Protein AF-A0A9P5GDK4-F1 (afdb_monomer_lite)

Organism: Penicillium crustosum (NCBI:txid36656)

Secondary structure (DSSP, 8-state):
-------------------S-----------GGGGG-S-----------HHHHHHHHHHHHHHHHHHHHHHHHHHS-HHHHHHHTB----TTT--SEEEEEEEEEE--TT---EEEEEEEESSHHHHHHHHH-HHHHHHS--HHHHHHTT-TTEEEEEEEEEEEPPP-SHHHHHHHHHHHHHHHHHTT-S-HHHHHHHS-TTS--TT-

Foldseek 3Di:
DDDDDDDDDDDDDDPPDDDPDPPDPPPPLPPCVCVLPDPQPQDCQDDQPLLVLLVLQLVVCCVPPCVPQVCLSPVDPLSVQLVVFFDFDALLPFQAKAKKKKWKDAPDPVDPDIAIDIDIDRGRNVVVVLVVDPVSLVVVPDPVSSVQPVDPRMDMDMTTGGGDHRDPDPNSVVSRVSSRVSVCQSVVNDDPVVNVVRGDPPRDDSVD

pLDDT: mean 79.02, std 22.27, range [24.89, 98.06]

Radius of gyration: 24.82 Å; chains: 1; bounding box: 52×78×58 Å

Sequence (208 aa):
MAIIQASYVSKNDRLSQRSATDEFPTAKRRNWSEVAGSGIETPNLGPVDRTSILEHLISNVRLEMSERYSSVLEEYNIAKILEDSLSPADPETKKEAGIYLHILWREDETTKRFWLYVGQACVLCLRIEKHKDPRHRSKNMGLHYSVWGSAVDMKSAFVTLAILDPPSSTQTQLVLNLAEMWMCLVFQTLTSLHLGSWLPKNTNAMWS

Structure (mmCIF, N/CA/C/O backbone):
data_AF-A0A9P5GDK4-F1
#
_entry.id   AF-A0A9P5GDK4-F1
#
loop_
_atom_site.group_PDB
_atom_site.id
_atom_site.type_symbol
_atom_site.label_atom_id
_atom_site.label_alt_id
_atom_site.label_comp_id
_atom_site.label_asym_id
_atom_site.label_entity_id
_atom_site.label_seq_id
_atom_site.pdbx_PDB_ins_code
_atom_site.Cartn_x
_atom_site.Cartn_y
_atom_site.Cartn_z
_atom_site.occupancy
_atom_site.B_iso_or_equiv
_atom_site.auth_seq_id
_atom_site.auth_comp_id
_atom_site.auth_asym_id
_atom_site.auth_atom_id
_atom_site.pdbx_PDB_model_num
ATOM 1 N N . MET A 1 1 ? -30.671 58.523 -22.839 1.00 39.38 1 MET A N 1
ATOM 2 C CA . MET A 1 1 ? -29.386 59.003 -22.286 1.00 39.38 1 MET A CA 1
ATOM 3 C C . MET A 1 1 ? -28.355 58.914 -23.394 1.00 39.38 1 MET A C 1
ATOM 5 O O . MET A 1 1 ? -28.140 57.825 -23.905 1.00 39.38 1 MET A O 1
ATOM 9 N N . ALA A 1 2 ? -27.863 60.059 -23.862 1.00 25.88 2 ALA A N 1
ATOM 10 C CA . ALA A 1 2 ? -27.240 60.221 -25.174 1.00 25.88 2 ALA A CA 1
ATOM 11 C C . ALA A 1 2 ? -25.731 60.538 -25.094 1.00 25.88 2 ALA A C 1
ATOM 13 O O . ALA A 1 2 ? -25.349 61.430 -24.349 1.00 25.88 2 ALA A O 1
ATOM 14 N N . ILE A 1 3 ? -24.970 59.805 -25.925 1.00 24.89 3 ILE A N 1
ATOM 15 C CA . ILE A 1 3 ? -23.868 60.196 -26.840 1.00 24.89 3 ILE A CA 1
ATOM 16 C C . ILE A 1 3 ? -22.572 60.809 -26.255 1.00 24.89 3 ILE A C 1
ATOM 18 O O . ILE A 1 3 ? -22.618 61.845 -25.609 1.00 24.89 3 ILE A O 1
ATOM 22 N N . ILE A 1 4 ? -21.410 60.222 -26.615 1.00 27.20 4 ILE A N 1
ATOM 23 C CA . ILE A 1 4 ? -20.309 60.842 -27.405 1.00 27.20 4 ILE A CA 1
ATOM 24 C C . ILE A 1 4 ? -19.345 59.760 -27.954 1.00 27.20 4 ILE A C 1
ATOM 26 O O . ILE A 1 4 ? -19.110 58.724 -27.338 1.00 27.20 4 ILE A O 1
ATOM 30 N N . GLN A 1 5 ? -18.859 60.026 -29.170 1.00 26.78 5 GLN A N 1
ATOM 31 C CA . GLN A 1 5 ? -18.050 59.226 -30.097 1.00 26.78 5 GLN A CA 1
ATOM 32 C C . GLN A 1 5 ? -16.523 59.207 -29.837 1.00 26.78 5 GLN A C 1
ATOM 34 O O . GLN A 1 5 ? -15.957 60.178 -29.355 1.00 26.78 5 GLN A O 1
ATOM 39 N N . ALA A 1 6 ? -15.907 58.137 -30.369 1.00 27.38 6 ALA A N 1
ATOM 40 C CA . ALA A 1 6 ? -14.667 58.043 -31.171 1.00 27.38 6 ALA A CA 1
ATOM 41 C C . ALA A 1 6 ? -13.274 58.403 -30.601 1.00 27.38 6 ALA A C 1
ATOM 43 O O . ALA A 1 6 ? -13.002 59.524 -30.193 1.00 27.38 6 ALA A O 1
ATOM 44 N N . SER A 1 7 ? -12.304 57.501 -30.824 1.00 28.66 7 SER A N 1
ATOM 45 C CA . SER A 1 7 ? -11.223 57.724 -31.813 1.00 28.66 7 SER A CA 1
ATOM 46 C C . SER A 1 7 ? -10.312 56.494 -32.004 1.00 28.66 7 SER A C 1
ATOM 48 O O . SER A 1 7 ? -10.029 55.736 -31.082 1.00 28.66 7 SER A O 1
ATOM 50 N N . TYR A 1 8 ? -9.895 56.303 -33.258 1.00 30.05 8 TYR A N 1
ATOM 51 C CA . TYR A 1 8 ? -8.894 55.359 -33.770 1.00 30.05 8 TYR A CA 1
ATOM 52 C C . TYR A 1 8 ? -7.465 55.796 -33.411 1.00 30.05 8 TYR A C 1
ATOM 54 O O . TYR A 1 8 ? -7.208 56.984 -33.535 1.00 30.05 8 TYR A O 1
ATOM 62 N N . VAL A 1 9 ? -6.530 54.854 -33.176 1.00 29.17 9 VAL A N 1
ATOM 63 C CA . VAL A 1 9 ? -5.191 54.786 -33.825 1.00 29.17 9 VAL A CA 1
ATOM 64 C C . VAL A 1 9 ? -4.641 53.348 -33.731 1.00 29.17 9 VAL A C 1
ATOM 66 O O . VAL A 1 9 ? -4.527 52.773 -32.654 1.00 29.17 9 VAL A O 1
ATOM 69 N N . SER A 1 10 ? -4.273 52.793 -34.889 1.00 35.41 10 SER A N 1
ATOM 70 C CA . SER A 1 10 ? -3.472 51.575 -35.082 1.00 35.41 10 SER A CA 1
ATOM 71 C C . SER A 1 10 ? -1.980 51.862 -34.887 1.00 35.41 10 SER A C 1
ATOM 73 O O . SER A 1 10 ? -1.520 52.922 -35.312 1.00 35.41 10 SER A O 1
ATOM 75 N N . LYS A 1 11 ? -1.218 50.905 -34.341 1.00 31.23 11 LYS A N 1
ATOM 76 C CA . LYS A 1 11 ? 0.203 50.705 -34.676 1.00 31.23 11 LYS A CA 1
ATOM 77 C C . LYS A 1 11 ? 0.649 49.286 -34.312 1.00 31.23 11 LYS A C 1
ATOM 79 O O . LYS A 1 11 ? 0.798 48.945 -33.141 1.00 31.23 11 LYS A O 1
ATOM 84 N N . ASN A 1 12 ? 0.864 48.481 -35.352 1.00 34.12 12 ASN A N 1
ATOM 85 C CA . ASN A 1 12 ? 1.857 47.412 -35.344 1.00 34.12 12 ASN A CA 1
ATOM 86 C C . ASN A 1 12 ? 3.177 47.958 -34.791 1.00 34.12 12 ASN A C 1
ATOM 88 O O . ASN A 1 12 ? 3.581 49.049 -35.180 1.00 34.12 12 ASN A O 1
ATOM 92 N N . ASP A 1 13 ? 3.811 47.205 -33.895 1.00 31.08 13 ASP A N 1
ATOM 93 C CA . ASP A 1 13 ? 5.232 46.845 -33.965 1.00 31.08 13 ASP A CA 1
ATOM 94 C C . ASP A 1 13 ? 5.701 46.347 -32.600 1.00 31.08 13 ASP A C 1
ATOM 96 O O . ASP A 1 13 ? 5.952 47.124 -31.680 1.00 31.08 13 ASP A O 1
ATOM 100 N N . ARG A 1 14 ? 5.837 45.024 -32.491 1.00 30.95 14 ARG A N 1
ATOM 101 C CA . ARG A 1 14 ? 7.029 44.351 -31.954 1.00 30.95 14 ARG A CA 1
ATOM 102 C C . ARG A 1 14 ? 6.829 42.845 -32.066 1.00 30.95 14 ARG A C 1
ATOM 104 O O . ARG A 1 14 ? 6.422 42.159 -31.134 1.00 30.95 14 ARG A O 1
ATOM 111 N N . LEU A 1 15 ? 7.171 42.342 -33.250 1.00 31.86 15 LEU A N 1
ATOM 112 C CA . LEU A 1 15 ? 7.818 41.043 -33.382 1.00 31.86 15 LEU A CA 1
ATOM 113 C C . LEU A 1 15 ? 9.021 41.034 -32.428 1.00 31.86 15 LEU A C 1
ATOM 115 O O . LEU A 1 15 ? 10.067 41.593 -32.745 1.00 31.86 15 LEU A O 1
ATOM 119 N N . SER A 1 16 ? 8.862 40.442 -31.245 1.00 37.59 16 SER A N 1
ATOM 120 C CA . SER A 1 16 ? 10.010 40.036 -30.441 1.00 37.59 16 SER A CA 1
ATOM 121 C C . SER A 1 16 ? 10.375 38.625 -30.870 1.00 37.59 16 SER A C 1
ATOM 123 O O . SER A 1 16 ? 9.613 37.676 -30.689 1.00 37.59 16 SER A O 1
ATOM 125 N N . GLN A 1 17 ? 11.529 38.541 -31.518 1.00 33.78 17 GLN A N 1
ATOM 126 C CA . GLN A 1 17 ? 12.191 37.340 -31.992 1.00 33.78 17 GLN A CA 1
ATOM 127 C C . GLN A 1 17 ? 12.162 36.240 -30.919 1.00 33.78 17 GLN A C 1
ATOM 129 O O . GLN A 1 17 ? 12.706 36.410 -29.830 1.00 33.78 17 GLN A O 1
ATOM 134 N N . ARG A 1 18 ? 11.549 35.092 -31.231 1.00 31.52 18 ARG A N 1
ATOM 135 C CA . ARG A 1 18 ? 11.833 33.838 -30.524 1.00 31.52 18 ARG A CA 1
ATOM 136 C C . ARG A 1 18 ? 13.223 33.384 -30.959 1.00 31.52 18 ARG A C 1
ATOM 138 O O . ARG A 1 18 ? 13.372 32.829 -32.045 1.00 31.52 18 ARG A O 1
ATOM 145 N N . SER A 1 19 ? 14.232 33.636 -30.132 1.00 30.41 19 SER A N 1
ATOM 146 C CA . SER A 1 19 ? 15.505 32.927 -30.229 1.00 30.41 19 SER A CA 1
ATOM 147 C C . SER A 1 19 ? 15.303 31.494 -29.743 1.00 30.41 19 SER A C 1
ATOM 149 O O . SER A 1 19 ? 14.835 31.258 -28.630 1.00 30.41 19 SER A O 1
ATOM 151 N N . ALA A 1 20 ? 15.638 30.538 -30.601 1.00 39.81 20 ALA A N 1
ATOM 152 C CA . ALA A 1 20 ? 15.623 29.115 -30.312 1.00 39.81 20 ALA A CA 1
ATOM 153 C C . ALA A 1 20 ? 16.811 28.733 -29.417 1.00 39.81 20 ALA A C 1
ATOM 155 O O . ALA A 1 20 ? 17.779 28.179 -29.913 1.00 39.81 20 ALA A O 1
ATOM 156 N N . THR A 1 21 ? 16.732 29.038 -28.123 1.00 38.41 21 THR A N 1
ATOM 157 C CA . THR A 1 21 ? 17.590 28.480 -27.059 1.00 38.41 21 THR A CA 1
ATOM 158 C C . THR A 1 21 ? 16.916 28.713 -25.701 1.00 38.41 21 THR A C 1
ATOM 160 O O . THR A 1 21 ? 17.466 29.388 -24.836 1.00 38.41 21 THR A O 1
ATOM 163 N N . ASP A 1 22 ? 15.703 28.192 -25.506 1.00 31.05 22 ASP A N 1
ATOM 164 C CA . ASP A 1 22 ? 15.227 27.922 -24.143 1.00 31.05 22 ASP A CA 1
ATOM 165 C C . ASP A 1 22 ? 15.821 26.570 -23.743 1.00 31.05 22 ASP A C 1
ATOM 167 O O . ASP A 1 22 ? 15.221 25.506 -23.921 1.00 31.05 22 ASP A O 1
ATOM 171 N N . GLU A 1 23 ? 17.072 26.608 -23.282 1.00 33.50 23 GLU A N 1
ATOM 172 C CA . GLU A 1 23 ? 17.649 25.500 -22.537 1.00 33.50 23 GLU A CA 1
ATOM 173 C C . GLU A 1 23 ? 16.795 25.306 -21.284 1.00 33.50 23 GLU A C 1
ATOM 175 O O . GLU A 1 23 ? 16.848 26.082 -20.328 1.00 33.50 23 GLU A O 1
ATOM 180 N N . PHE A 1 24 ? 15.963 24.263 -21.306 1.00 35.38 24 PHE A N 1
ATOM 181 C CA . PHE A 1 24 ? 15.311 23.764 -20.106 1.00 35.38 24 PHE A CA 1
ATOM 182 C C . PHE A 1 24 ? 16.378 23.603 -19.021 1.00 35.38 24 PHE A C 1
ATOM 184 O O . PHE A 1 24 ? 17.380 22.928 -19.283 1.00 35.38 24 PHE A O 1
ATOM 191 N N . PRO A 1 25 ? 16.184 24.161 -17.810 1.00 33.00 25 PRO A N 1
ATOM 192 C CA . PRO A 1 25 ? 17.104 23.931 -16.714 1.00 33.00 25 PRO A CA 1
ATOM 193 C C . PRO A 1 25 ? 17.170 22.424 -16.484 1.00 33.00 25 PRO A C 1
ATOM 195 O O . PRO A 1 25 ? 16.232 21.808 -15.972 1.00 33.00 25 PRO A O 1
ATOM 198 N N . THR A 1 26 ? 18.272 21.811 -16.906 1.00 37.25 26 THR A N 1
ATOM 199 C CA . THR A 1 26 ? 18.602 20.431 -16.584 1.00 37.25 26 THR A CA 1
ATOM 200 C C . THR A 1 26 ? 18.944 20.439 -15.107 1.00 37.25 26 THR A C 1
ATOM 202 O O . THR A 1 26 ? 20.096 20.579 -14.700 1.00 37.25 26 THR A O 1
ATOM 205 N N . ALA A 1 27 ? 17.904 20.355 -14.274 1.00 42.06 27 ALA A N 1
ATOM 206 C CA . ALA A 1 27 ? 18.057 20.059 -12.866 1.00 42.06 27 ALA A CA 1
ATOM 207 C C . ALA A 1 27 ? 18.955 18.825 -12.797 1.00 42.06 27 ALA A C 1
ATOM 209 O O . ALA A 1 27 ? 18.578 17.768 -13.309 1.00 42.06 27 ALA A O 1
ATOM 210 N N . LYS A 1 28 ? 20.171 18.995 -12.255 1.00 38.38 28 LYS A N 1
ATOM 211 C CA . LYS A 1 28 ? 21.144 17.917 -12.062 1.00 38.38 28 LYS A CA 1
ATOM 212 C C . LYS A 1 28 ? 20.382 16.709 -11.532 1.00 38.38 28 LYS A C 1
ATOM 214 O O . LYS A 1 28 ? 19.879 16.743 -10.408 1.00 38.38 28 LYS A O 1
ATOM 219 N N . ARG A 1 29 ? 20.240 15.686 -12.379 1.00 43.50 29 ARG A N 1
ATOM 220 C CA . ARG A 1 29 ? 19.570 14.427 -12.059 1.00 43.50 29 ARG A CA 1
ATOM 221 C C . ARG A 1 29 ? 20.318 13.894 -10.840 1.00 43.50 29 ARG A C 1
ATOM 223 O O . ARG A 1 29 ? 21.476 13.504 -10.971 1.00 43.50 29 ARG A O 1
ATOM 230 N N . ARG A 1 30 ? 19.728 14.001 -9.641 1.00 46.50 30 ARG A N 1
ATOM 231 C CA . ARG A 1 30 ? 20.319 13.395 -8.440 1.00 46.50 30 ARG A CA 1
ATOM 232 C C . ARG A 1 30 ? 20.607 11.944 -8.802 1.00 46.50 30 ARG A C 1
ATOM 234 O O . ARG A 1 30 ? 19.753 11.290 -9.406 1.00 46.50 30 ARG A O 1
ATOM 241 N N . ASN A 1 31 ? 21.828 11.495 -8.531 1.00 40.47 31 ASN A N 1
ATOM 242 C CA . ASN A 1 31 ? 22.253 10.150 -8.873 1.00 40.47 31 ASN A CA 1
ATOM 243 C C . ASN A 1 31 ? 21.565 9.171 -7.917 1.00 40.47 31 ASN A C 1
ATOM 245 O O . ASN A 1 31 ? 22.105 8.767 -6.897 1.00 40.47 31 ASN A O 1
ATOM 249 N N . TRP A 1 32 ? 20.310 8.858 -8.219 1.00 47.03 32 TRP A N 1
ATOM 250 C CA . TRP A 1 32 ? 19.469 7.977 -7.423 1.00 47.03 32 TRP A CA 1
ATOM 251 C C . TRP A 1 32 ? 19.812 6.496 -7.640 1.00 47.03 32 TRP A C 1
ATOM 253 O O . TRP A 1 32 ? 19.071 5.633 -7.186 1.00 47.03 32 TRP A O 1
ATOM 263 N N . SER A 1 33 ? 20.943 6.172 -8.281 1.00 43.97 33 SER A N 1
ATOM 264 C CA . SER A 1 33 ? 21.504 4.815 -8.248 1.00 43.97 33 SER A CA 1
ATOM 265 C C . SER A 1 33 ? 21.724 4.327 -6.810 1.00 43.97 33 SER A C 1
ATOM 267 O O . SER A 1 33 ? 21.637 3.133 -6.554 1.00 43.97 33 SER A O 1
ATOM 269 N N . GLU A 1 34 ? 21.927 5.245 -5.858 1.00 44.41 34 GLU A N 1
ATOM 270 C CA . GLU A 1 34 ? 21.993 4.949 -4.419 1.00 44.41 34 GLU A CA 1
ATOM 271 C C . GLU A 1 34 ? 20.626 4.592 -3.796 1.00 44.41 34 GLU A C 1
ATOM 273 O O . GLU A 1 34 ? 20.576 3.899 -2.784 1.00 44.41 34 GLU A O 1
ATOM 278 N N . VAL A 1 35 ? 19.501 4.982 -4.414 1.00 48.06 35 VAL A N 1
ATOM 279 C CA . VAL A 1 35 ? 18.135 4.639 -3.947 1.00 48.06 35 VAL A CA 1
ATOM 280 C C . VAL A 1 35 ? 17.833 3.158 -4.116 1.00 48.06 35 VAL A C 1
ATOM 282 O O . VAL A 1 35 ? 16.954 2.622 -3.447 1.00 48.06 35 VAL A O 1
ATOM 285 N N . ALA A 1 36 ? 18.571 2.479 -4.993 1.00 50.81 36 ALA A N 1
ATOM 286 C CA . ALA A 1 36 ? 18.443 1.042 -5.166 1.00 50.81 36 ALA A CA 1
ATOM 287 C C . ALA A 1 36 ? 18.813 0.257 -3.896 1.00 50.81 36 ALA A C 1
ATOM 289 O O . ALA A 1 36 ? 18.486 -0.930 -3.833 1.00 50.81 36 ALA A O 1
ATOM 290 N N . GLY A 1 37 ? 19.476 0.902 -2.921 1.00 53.12 37 GLY A N 1
ATOM 291 C CA . GLY A 1 37 ? 19.984 0.265 -1.714 1.00 53.12 37 GLY A CA 1
ATOM 292 C C . GLY A 1 37 ? 20.985 -0.854 -2.020 1.00 53.12 37 GLY A C 1
ATOM 293 O O . GLY A 1 37 ? 21.200 -1.271 -3.169 1.00 53.12 37 GLY A O 1
ATOM 294 N N . SER A 1 38 ? 21.601 -1.391 -0.971 1.00 53.28 38 SER A N 1
ATOM 295 C CA . SER A 1 38 ? 22.147 -2.745 -1.050 1.00 53.28 38 SER A CA 1
ATOM 296 C C . SER A 1 38 ? 21.007 -3.701 -1.400 1.00 53.28 38 SER A C 1
ATOM 298 O O . SER A 1 38 ? 19.876 -3.518 -0.950 1.00 53.28 38 SER A O 1
ATOM 300 N N . GLY A 1 39 ? 21.286 -4.705 -2.236 1.00 52.75 39 GLY A N 1
ATOM 301 C CA . GLY A 1 39 ? 20.317 -5.773 -2.452 1.00 52.75 39 GLY A CA 1
ATOM 302 C C . GLY A 1 39 ? 19.999 -6.391 -1.099 1.00 52.75 39 GLY A C 1
ATOM 303 O O . GLY A 1 39 ? 20.906 -6.879 -0.434 1.00 52.75 39 GLY A O 1
ATOM 304 N N . ILE A 1 40 ? 18.744 -6.299 -0.680 1.00 54.97 40 ILE A N 1
ATOM 305 C CA . ILE A 1 40 ? 18.271 -7.030 0.483 1.00 54.97 40 ILE A CA 1
ATOM 306 C C . ILE A 1 40 ? 18.120 -8.468 -0.002 1.00 54.97 40 ILE A C 1
ATOM 308 O O . ILE A 1 40 ? 17.265 -8.751 -0.846 1.00 54.97 40 ILE A O 1
ATOM 312 N N . GLU A 1 41 ? 18.989 -9.366 0.465 1.00 56.69 41 GLU A N 1
ATOM 313 C CA . GLU A 1 41 ? 18.636 -10.780 0.443 1.00 56.69 41 GLU A CA 1
ATOM 314 C C . GLU A 1 41 ? 17.360 -10.888 1.265 1.00 56.69 41 GLU A C 1
ATOM 316 O O . GLU A 1 41 ? 17.353 -10.523 2.434 1.00 56.69 41 GLU A O 1
ATOM 321 N N . THR A 1 42 ? 16.259 -11.277 0.630 1.00 55.91 42 THR A N 1
ATOM 322 C CA . THR A 1 42 ? 15.024 -11.558 1.351 1.00 55.91 42 THR A CA 1
ATOM 323 C C . THR A 1 42 ? 15.165 -12.987 1.862 1.00 55.91 42 THR A C 1
ATOM 325 O O . THR A 1 42 ? 14.954 -13.925 1.086 1.00 55.91 42 THR A O 1
ATOM 328 N N . PRO A 1 43 ? 15.576 -13.220 3.129 1.00 57.91 43 PRO A N 1
ATOM 329 C CA . PRO A 1 43 ? 15.379 -14.537 3.707 1.00 57.91 43 PRO A CA 1
ATOM 330 C C . PRO A 1 43 ? 13.894 -14.871 3.568 1.00 57.91 43 PRO A C 1
ATOM 332 O O . PRO A 1 43 ? 13.049 -13.974 3.537 1.00 57.91 43 PRO A O 1
ATOM 335 N N . ASN A 1 44 ? 13.559 -16.155 3.455 1.00 66.75 44 ASN A N 1
ATOM 336 C CA . ASN A 1 44 ? 12.161 -16.557 3.513 1.00 66.75 44 ASN A CA 1
ATOM 337 C C . ASN A 1 44 ? 11.570 -16.016 4.826 1.00 66.75 44 ASN A C 1
ATOM 339 O O . ASN A 1 44 ? 11.883 -16.528 5.898 1.00 66.75 44 ASN 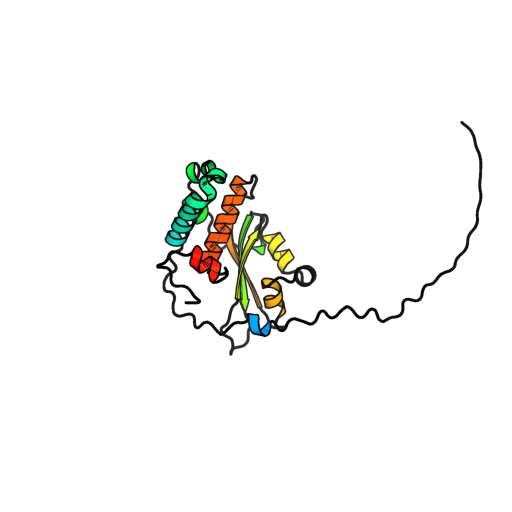A O 1
ATOM 343 N N . LEU A 1 45 ? 10.749 -14.965 4.729 1.00 66.88 45 LEU A N 1
ATOM 344 C CA . LEU A 1 45 ? 10.178 -14.262 5.881 1.00 66.88 45 LEU A CA 1
ATOM 345 C C . LEU A 1 45 ? 9.167 -15.133 6.637 1.00 66.88 45 LEU A C 1
ATOM 347 O O . LEU A 1 45 ? 8.690 -14.737 7.701 1.00 66.88 45 LEU A O 1
ATOM 351 N N . GLY A 1 46 ? 8.852 -16.316 6.100 1.00 68.56 46 GLY A N 1
ATOM 352 C CA . GLY A 1 46 ? 7.747 -17.137 6.547 1.00 68.56 46 GLY A CA 1
ATOM 353 C C . GLY A 1 46 ? 6.403 -16.522 6.146 1.00 68.56 46 GLY A C 1
ATOM 354 O O . GLY A 1 46 ? 6.345 -15.545 5.394 1.00 68.56 46 GLY A O 1
ATOM 355 N N . PRO A 1 47 ? 5.293 -17.108 6.614 1.00 76.81 47 PRO A N 1
ATOM 356 C CA . PRO A 1 47 ? 3.980 -16.510 6.432 1.00 76.81 47 PRO A CA 1
ATOM 357 C C . PRO A 1 47 ? 3.909 -15.155 7.152 1.00 76.81 47 PRO A C 1
ATOM 359 O O . PRO A 1 47 ? 4.245 -15.050 8.330 1.00 76.81 47 PRO A O 1
ATOM 362 N N . VAL A 1 48 ? 3.441 -14.121 6.448 1.00 84.69 48 VAL A N 1
ATOM 363 C CA . VAL A 1 48 ? 3.136 -12.820 7.057 1.00 84.69 48 VAL A CA 1
ATOM 364 C C . VAL A 1 48 ? 1.780 -12.918 7.751 1.00 84.69 48 VAL A C 1
ATOM 366 O O . VAL A 1 48 ? 0.751 -13.072 7.091 1.00 84.69 48 VAL A O 1
ATOM 369 N N . ASP A 1 49 ? 1.770 -12.807 9.079 1.00 89.94 49 ASP A N 1
ATOM 370 C CA . ASP A 1 49 ? 0.537 -12.749 9.868 1.00 89.94 49 ASP A CA 1
ATOM 371 C C . ASP A 1 49 ? -0.081 -11.346 9.794 1.00 89.94 49 ASP A C 1
ATOM 373 O O . ASP A 1 49 ? 0.089 -10.490 10.667 1.00 89.94 49 ASP A O 1
ATOM 377 N N . ARG A 1 50 ? -0.792 -11.098 8.692 1.00 92.38 50 ARG A N 1
ATOM 378 C CA . ARG A 1 50 ? -1.455 -9.815 8.442 1.00 92.38 50 ARG A CA 1
ATOM 379 C C . ARG A 1 50 ? -2.497 -9.465 9.507 1.00 92.38 50 ARG A C 1
ATOM 381 O O . ARG A 1 50 ? -2.715 -8.278 9.732 1.00 92.38 50 ARG A O 1
ATOM 388 N N . THR A 1 51 ? -3.123 -10.458 10.139 1.00 92.56 51 THR A N 1
ATOM 389 C CA . THR A 1 51 ? -4.193 -10.243 11.118 1.00 92.56 51 THR A CA 1
ATOM 390 C C . THR A 1 51 ? -3.597 -9.727 12.422 1.00 92.56 51 THR A C 1
ATOM 392 O O . THR A 1 51 ? -4.026 -8.680 12.901 1.00 92.56 51 THR A O 1
ATOM 395 N N . SER A 1 52 ? -2.514 -10.340 12.913 1.00 92.94 52 SER A N 1
ATOM 396 C CA . SER A 1 52 ? -1.767 -9.806 14.062 1.00 92.94 52 SER A CA 1
ATOM 397 C C . SER A 1 52 ? -1.230 -8.390 13.805 1.00 92.94 52 SER A C 1
ATOM 399 O O . SER A 1 52 ? -1.267 -7.535 14.691 1.00 92.94 52 SER A O 1
ATOM 401 N N . ILE A 1 53 ? -0.763 -8.102 12.581 1.00 95.06 53 ILE A N 1
ATOM 402 C CA . ILE A 1 53 ? -0.333 -6.746 12.193 1.00 95.06 53 ILE A CA 1
ATOM 403 C C . ILE A 1 53 ? -1.508 -5.757 12.255 1.00 95.06 53 ILE A C 1
ATOM 405 O O . ILE A 1 53 ? -1.340 -4.643 12.754 1.00 95.06 53 ILE A O 1
ATOM 409 N N . LEU A 1 54 ? -2.693 -6.145 11.774 1.00 95.38 54 LEU A N 1
ATOM 410 C CA . LEU A 1 54 ? -3.885 -5.296 11.795 1.00 95.38 54 LEU A CA 1
ATOM 411 C C . LEU A 1 54 ? -4.344 -4.991 13.222 1.00 95.38 54 LEU A C 1
ATOM 413 O O . LEU A 1 54 ? -4.606 -3.836 13.558 1.00 95.38 54 LEU A O 1
ATOM 417 N N . GLU A 1 55 ? -4.418 -6.015 14.069 1.00 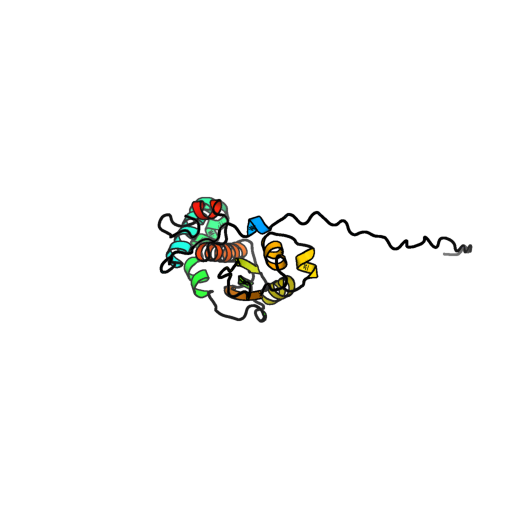93.62 55 GLU A N 1
ATOM 418 C CA . GLU A 1 55 ? -4.798 -5.871 15.474 1.00 93.62 55 GLU A CA 1
ATOM 419 C C . GLU A 1 55 ? -3.827 -4.952 16.219 1.00 93.62 55 GLU A C 1
ATOM 421 O O . GLU A 1 55 ? -4.253 -4.048 16.944 1.00 93.62 55 GLU A O 1
ATOM 426 N N . HIS A 1 56 ? -2.523 -5.122 15.984 1.00 94.81 56 HIS A N 1
ATOM 427 C CA . HIS A 1 56 ? -1.496 -4.261 16.559 1.00 94.81 56 HIS A CA 1
ATOM 428 C C . HIS A 1 56 ? -1.637 -2.805 16.098 1.00 94.81 56 HIS A C 1
ATOM 430 O O . HIS A 1 56 ? -1.604 -1.893 16.927 1.00 94.81 56 HIS A O 1
ATOM 436 N N . LEU A 1 57 ? -1.860 -2.576 14.799 1.00 95.12 57 LEU A N 1
ATOM 437 C CA . LEU A 1 57 ? -2.088 -1.240 14.250 1.00 95.12 57 LEU A CA 1
ATOM 438 C C . LEU A 1 57 ? -3.305 -0.568 14.898 1.00 95.12 57 LEU A C 1
ATOM 440 O O . LEU A 1 57 ? -3.202 0.564 15.368 1.00 95.12 57 LEU A O 1
ATOM 444 N N . ILE A 1 58 ? -4.447 -1.260 14.956 1.00 93.00 58 ILE A N 1
ATOM 445 C CA . ILE A 1 58 ? -5.674 -0.723 15.563 1.00 93.00 58 ILE A CA 1
ATOM 446 C C . ILE A 1 58 ? -5.444 -0.413 17.045 1.00 93.00 58 ILE A C 1
ATOM 448 O O . ILE A 1 58 ? -5.874 0.639 17.521 1.00 93.00 58 ILE A O 1
ATOM 452 N N . SER A 1 59 ? -4.739 -1.286 17.769 1.00 92.44 59 SER A N 1
ATOM 453 C CA . SER A 1 59 ? -4.379 -1.056 19.170 1.00 92.44 59 SER A CA 1
ATOM 454 C C . SER A 1 59 ? -3.533 0.209 19.341 1.00 92.44 59 SER A C 1
ATOM 456 O O . SER A 1 59 ? -3.863 1.052 20.173 1.00 92.44 59 SER A O 1
ATOM 458 N N . ASN A 1 60 ? -2.482 0.390 18.537 1.00 92.94 60 ASN A N 1
ATOM 459 C CA . ASN A 1 60 ? -1.621 1.573 18.625 1.00 92.94 60 ASN A CA 1
ATOM 460 C C . ASN A 1 60 ? -2.382 2.854 18.273 1.00 92.94 60 ASN A C 1
ATOM 462 O O . ASN A 1 60 ? -2.280 3.849 18.986 1.00 92.94 60 ASN A O 1
ATOM 466 N N . VAL A 1 61 ? -3.215 2.825 17.230 1.00 91.44 61 VAL A N 1
ATOM 467 C CA . VAL A 1 61 ? -4.029 3.988 16.848 1.00 91.44 61 VAL A CA 1
ATOM 468 C C . VAL A 1 61 ? -5.049 4.339 17.931 1.00 91.44 61 VAL A C 1
ATOM 470 O O . VAL A 1 61 ? -5.262 5.519 18.198 1.00 91.44 61 VAL A O 1
ATOM 473 N N . ARG A 1 62 ? -5.646 3.348 18.605 1.00 90.12 62 ARG A N 1
ATOM 474 C CA . ARG A 1 62 ? -6.505 3.599 19.774 1.00 90.12 62 ARG A CA 1
ATOM 475 C C . ARG A 1 62 ? -5.738 4.296 20.895 1.00 90.12 62 ARG A C 1
ATOM 477 O O . ARG A 1 62 ? -6.264 5.238 21.475 1.00 90.12 62 ARG A O 1
ATOM 484 N N . LEU A 1 63 ? -4.511 3.870 21.183 1.00 89.38 63 LEU A N 1
ATOM 485 C CA . LEU A 1 63 ? -3.695 4.487 22.231 1.00 89.38 63 LEU A CA 1
ATOM 486 C C . LEU A 1 63 ? -3.292 5.924 21.879 1.00 89.38 63 LEU A C 1
ATOM 488 O O . LEU A 1 63 ? -3.426 6.812 22.716 1.00 89.38 63 LEU A O 1
ATOM 492 N N . GLU A 1 64 ? -2.835 6.163 20.651 1.00 87.00 64 GLU A N 1
ATOM 493 C CA . GLU A 1 64 ? -2.290 7.466 20.251 1.00 87.00 64 GLU A CA 1
ATOM 494 C C . GLU A 1 64 ? -3.354 8.492 19.843 1.00 87.00 64 GLU A C 1
ATOM 496 O O . GLU A 1 64 ? -3.114 9.694 19.934 1.00 87.00 64 GLU A O 1
ATOM 501 N N . MET A 1 65 ? -4.520 8.045 19.365 1.00 84.44 65 MET A N 1
ATOM 502 C CA . MET A 1 65 ? -5.499 8.908 18.688 1.00 84.44 65 MET A CA 1
ATOM 503 C C . MET A 1 65 ? -6.936 8.733 19.208 1.00 84.44 65 MET A C 1
ATOM 505 O O . MET A 1 65 ? -7.888 9.126 18.522 1.00 84.44 65 MET A O 1
ATOM 509 N N . SER A 1 66 ? -7.114 8.162 20.406 1.00 77.75 66 SER A N 1
ATOM 510 C CA . SER A 1 66 ? -8.434 7.914 21.019 1.00 77.75 66 SER A CA 1
ATOM 511 C C . SER A 1 66 ? -9.317 9.158 21.055 1.00 77.75 66 SER A C 1
ATOM 513 O O . SER A 1 66 ? -10.457 9.092 20.613 1.00 77.75 66 SER A O 1
ATOM 515 N N . GLU A 1 67 ? -8.805 10.311 21.488 1.00 81.06 67 GLU A N 1
ATOM 516 C CA . GLU A 1 67 ? -9.608 11.542 21.593 1.00 81.06 67 GLU A CA 1
ATOM 517 C C . GLU A 1 67 ? -10.215 11.989 20.255 1.00 81.06 67 GLU A C 1
ATOM 519 O O . GLU A 1 67 ? -11.274 12.613 20.220 1.00 81.06 67 GLU A O 1
ATOM 524 N N . ARG A 1 68 ? -9.553 11.663 19.139 1.00 80.81 68 ARG A N 1
ATOM 525 C CA . ARG A 1 68 ? -9.962 12.100 17.802 1.00 80.81 68 ARG A CA 1
ATOM 526 C C . ARG A 1 68 ? -10.852 11.089 17.085 1.00 80.81 68 ARG A C 1
ATOM 528 O O . ARG A 1 68 ? -11.657 11.488 16.244 1.00 80.81 68 ARG A O 1
ATOM 535 N N . TYR A 1 69 ? -10.684 9.801 17.377 1.00 82.31 69 TYR A N 1
ATOM 536 C CA . TYR A 1 69 ? -11.295 8.715 16.609 1.00 82.31 69 TYR A CA 1
ATOM 537 C C . TYR A 1 69 ? -12.016 7.660 17.459 1.00 82.31 69 TYR A C 1
ATOM 539 O O . TYR A 1 69 ? -12.398 6.628 16.910 1.00 82.31 69 TYR A O 1
ATOM 547 N N . SER A 1 70 ? -12.234 7.900 18.759 1.00 79.44 70 SER A N 1
ATOM 548 C CA . SER A 1 70 ? -12.890 6.949 19.675 1.00 79.44 70 SER A CA 1
ATOM 549 C C . SER A 1 70 ? -14.202 6.415 19.116 1.00 79.44 70 SER A C 1
ATOM 551 O O . SER A 1 70 ? -14.363 5.203 19.034 1.00 79.44 70 SER A O 1
ATOM 553 N N . SER A 1 71 ? -15.082 7.292 18.622 1.00 79.56 71 SER A N 1
ATOM 554 C CA . SER A 1 71 ? -16.375 6.878 18.072 1.00 79.56 71 SER A CA 1
ATOM 555 C C . SER A 1 71 ? -16.224 5.866 16.938 1.00 79.56 71 SER A C 1
ATOM 557 O O . SER A 1 71 ? -16.862 4.827 16.959 1.00 79.56 71 SER A O 1
ATOM 559 N N . VAL A 1 72 ? -15.312 6.099 15.993 1.00 81.25 72 VAL A N 1
ATOM 560 C CA . VAL A 1 72 ? -15.081 5.186 14.861 1.00 81.25 72 VAL A CA 1
ATOM 561 C C . VAL A 1 72 ? -14.478 3.864 15.321 1.00 81.25 72 VAL A C 1
ATOM 563 O O . VAL A 1 72 ? -14.858 2.800 14.841 1.00 81.25 72 VAL A O 1
ATOM 566 N N . LEU A 1 73 ? -13.517 3.935 16.240 1.00 82.81 73 LEU A N 1
ATOM 567 C CA . LEU A 1 73 ? -12.772 2.775 16.716 1.00 82.81 73 LEU A CA 1
ATOM 568 C C . LEU A 1 73 ? -13.598 1.893 17.666 1.00 82.81 73 LEU A C 1
ATOM 570 O O . LEU A 1 73 ? -13.254 0.720 17.815 1.00 82.81 73 LEU A O 1
ATOM 574 N N . GLU A 1 74 ? -14.635 2.437 18.305 1.00 81.75 74 GLU A N 1
ATOM 575 C CA . GLU A 1 74 ? -15.540 1.731 19.224 1.00 81.75 74 GLU A CA 1
ATOM 576 C C . GLU A 1 74 ? -16.839 1.270 18.549 1.00 81.75 74 GLU A C 1
ATOM 578 O O . GLU A 1 74 ? -17.300 0.162 18.813 1.00 81.75 74 GLU A O 1
ATOM 583 N N . GLU A 1 75 ? -17.421 2.089 17.668 1.00 79.00 75 GLU A N 1
ATOM 584 C CA . GLU A 1 75 ? -18.706 1.811 17.011 1.00 79.00 75 G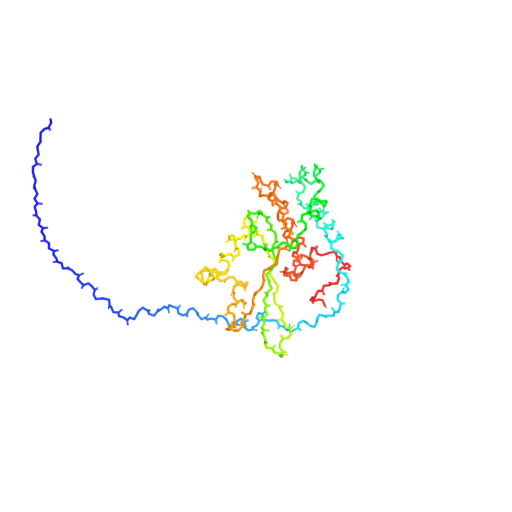LU A CA 1
ATOM 585 C C . GLU A 1 75 ? -18.572 0.778 15.884 1.00 79.00 75 GLU A C 1
ATOM 587 O O . GLU A 1 75 ? -19.477 -0.027 15.658 1.00 79.00 75 GLU A O 1
ATOM 592 N N . TYR A 1 76 ? -17.429 0.762 15.192 1.00 79.38 76 TYR A N 1
ATOM 593 C CA . TYR A 1 76 ? -17.213 -0.099 14.036 1.00 79.38 76 TYR A CA 1
ATOM 594 C C . TYR A 1 76 ? -16.197 -1.196 14.339 1.00 79.38 76 TYR A C 1
ATOM 596 O O . TYR A 1 76 ? -15.121 -0.961 14.893 1.00 79.38 76 TYR A O 1
ATOM 604 N N . ASN A 1 77 ? -16.491 -2.413 13.878 1.00 88.62 77 ASN A N 1
ATOM 605 C CA . ASN A 1 77 ? -15.498 -3.481 13.845 1.00 88.62 77 ASN A CA 1
ATOM 606 C C . ASN A 1 77 ? -14.539 -3.254 12.665 1.00 88.62 77 ASN A C 1
ATOM 608 O O . ASN A 1 77 ? -14.653 -3.890 11.619 1.00 88.62 77 ASN A O 1
ATOM 612 N N . ILE A 1 78 ? -13.612 -2.308 12.841 1.00 88.88 78 ILE A N 1
ATOM 613 C CA . ILE A 1 78 ? -12.653 -1.886 11.813 1.00 88.88 78 ILE A CA 1
ATOM 614 C C . ILE A 1 78 ? -11.828 -3.063 11.292 1.00 88.88 78 ILE A C 1
ATOM 616 O O . ILE A 1 78 ? -11.630 -3.168 10.087 1.00 88.88 78 ILE A O 1
ATOM 620 N N . ALA A 1 79 ? -11.403 -3.975 12.171 1.00 89.88 79 ALA A N 1
ATOM 621 C CA . ALA A 1 79 ? -10.648 -5.156 11.761 1.00 89.88 79 ALA A CA 1
ATOM 622 C C . ALA A 1 79 ? -11.439 -5.998 10.750 1.00 89.88 79 ALA A C 1
ATOM 624 O O . ALA A 1 79 ? -10.938 -6.312 9.674 1.00 89.88 79 ALA A O 1
ATOM 625 N N . LYS A 1 80 ? -12.708 -6.284 11.064 1.00 91.62 80 LYS A N 1
ATOM 626 C CA . LYS A 1 80 ? -13.592 -7.028 10.167 1.00 91.62 80 LYS A CA 1
ATOM 627 C C . LYS A 1 80 ? -13.841 -6.288 8.855 1.00 91.62 80 LYS A C 1
ATOM 629 O O . LYS A 1 80 ? -13.735 -6.900 7.803 1.00 91.62 80 LYS A O 1
ATOM 634 N N . ILE A 1 81 ? -14.131 -4.985 8.910 1.00 89.62 81 ILE A N 1
ATOM 635 C CA . ILE A 1 81 ? -14.355 -4.169 7.705 1.00 89.62 81 ILE A CA 1
ATOM 636 C C . ILE A 1 81 ? -13.151 -4.266 6.768 1.00 89.62 81 ILE A C 1
ATOM 638 O O . ILE A 1 81 ? -13.319 -4.474 5.570 1.00 89.62 81 ILE A O 1
ATOM 642 N N . LEU A 1 82 ? -11.939 -4.133 7.306 1.00 91.88 82 LEU A N 1
ATOM 643 C CA . LEU A 1 82 ? -10.717 -4.151 6.512 1.00 91.88 82 LEU A CA 1
ATOM 644 C C . LEU A 1 82 ? -10.410 -5.538 5.936 1.00 91.88 82 LEU A C 1
ATOM 646 O O . LEU A 1 82 ? -10.041 -5.624 4.767 1.00 91.88 82 LEU A O 1
ATOM 650 N N . GLU A 1 83 ? -10.601 -6.611 6.705 1.00 93.06 83 GLU A N 1
ATOM 651 C CA . GLU A 1 83 ? -10.439 -7.988 6.213 1.00 93.06 83 GLU A CA 1
ATOM 652 C C . GLU A 1 83 ? -11.472 -8.333 5.123 1.00 93.06 83 GLU A C 1
ATOM 654 O O . GLU A 1 83 ? -11.101 -8.870 4.077 1.00 93.06 83 GLU A O 1
ATOM 659 N N . ASP A 1 84 ? -12.741 -7.953 5.311 1.00 93.75 84 ASP A N 1
ATOM 660 C CA . ASP A 1 84 ? -13.823 -8.180 4.339 1.00 93.75 84 ASP A CA 1
ATOM 661 C C . ASP A 1 84 ? -13.636 -7.347 3.050 1.00 93.75 84 ASP A C 1
ATOM 663 O O . ASP A 1 84 ? -14.177 -7.690 1.998 1.00 93.75 84 ASP A O 1
ATOM 667 N N . SER A 1 85 ? -12.848 -6.267 3.109 1.00 92.38 85 SER A N 1
ATOM 668 C CA . SER A 1 85 ? -12.569 -5.371 1.975 1.00 92.38 85 SER A CA 1
ATOM 669 C C . SER A 1 85 ? -11.488 -5.894 1.020 1.00 92.38 85 SER A C 1
ATOM 671 O O . SER A 1 85 ? -11.273 -5.312 -0.048 1.00 92.38 85 SER A O 1
ATOM 673 N N . LEU A 1 86 ? -10.761 -6.957 1.378 1.00 93.38 86 LEU A N 1
ATOM 674 C CA . LEU A 1 86 ? -9.663 -7.476 0.562 1.00 93.38 86 LEU A CA 1
ATOM 675 C C . LEU A 1 86 ? -10.167 -8.066 -0.757 1.00 93.38 86 LEU A C 1
ATOM 677 O O . LEU A 1 86 ? -11.121 -8.840 -0.792 1.00 93.38 86 LEU A O 1
ATOM 681 N N . SER A 1 87 ? -9.514 -7.715 -1.866 1.00 90.88 87 SER A N 1
ATOM 682 C CA . SER A 1 87 ? -10.042 -8.032 -3.195 1.00 90.88 87 SER A CA 1
ATOM 683 C C . SER A 1 87 ? -8.944 -8.143 -4.257 1.00 90.88 87 SER A C 1
ATOM 685 O O . SER A 1 87 ? -8.180 -7.194 -4.420 1.00 90.88 87 SER A O 1
ATOM 687 N N . PRO A 1 88 ? -8.893 -9.238 -5.048 1.00 83.88 88 PRO A N 1
ATOM 688 C CA . PRO A 1 88 ? -7.933 -9.406 -6.143 1.00 83.88 88 PRO A CA 1
ATOM 689 C C . PRO A 1 88 ? -8.403 -8.758 -7.462 1.00 83.88 88 PRO A C 1
ATOM 691 O O . PRO A 1 88 ? -8.029 -9.201 -8.547 1.00 83.88 88 PRO A O 1
ATOM 694 N N . ALA A 1 89 ? -9.281 -7.754 -7.404 1.00 87.62 89 ALA A N 1
ATOM 695 C CA . ALA A 1 89 ? -9.850 -7.139 -8.598 1.00 87.62 89 ALA A CA 1
ATOM 696 C C . ALA A 1 89 ? -8.812 -6.345 -9.416 1.00 87.62 89 ALA A C 1
ATOM 698 O O . ALA A 1 89 ? -7.869 -5.778 -8.869 1.00 87.62 89 ALA A O 1
ATOM 699 N N . ASP A 1 90 ? -9.020 -6.231 -10.729 1.00 89.44 90 ASP A N 1
ATOM 700 C CA . ASP A 1 90 ? -8.183 -5.382 -11.585 1.00 89.44 90 ASP A CA 1
ATOM 701 C C . ASP A 1 90 ? -8.373 -3.890 -11.236 1.00 89.44 90 ASP A C 1
ATOM 703 O O . ASP A 1 90 ? -9.466 -3.362 -11.482 1.00 89.44 90 ASP A O 1
ATOM 707 N N . PRO A 1 91 ? -7.344 -3.194 -10.705 1.00 88.38 91 PRO A N 1
ATOM 708 C CA . PRO A 1 91 ? -7.462 -1.805 -10.257 1.00 88.38 91 PRO A CA 1
ATOM 709 C C . PRO A 1 91 ? -7.789 -0.822 -11.388 1.00 88.38 91 PRO A C 1
ATOM 711 O O . PRO A 1 91 ? -8.318 0.257 -11.124 1.00 88.38 91 PRO A O 1
ATOM 714 N N . GLU A 1 92 ? -7.518 -1.171 -12.647 1.00 90.94 92 GLU A N 1
ATOM 715 C CA . GLU A 1 92 ? -7.763 -0.289 -13.795 1.00 90.94 92 GLU A CA 1
ATOM 716 C C . GLU A 1 92 ? -9.250 -0.148 -14.131 1.00 90.94 92 GLU A C 1
ATOM 718 O O . GLU A 1 92 ? -9.657 0.801 -14.800 1.00 90.94 92 GLU A O 1
ATOM 723 N N . THR A 1 93 ? -10.083 -1.055 -13.620 1.00 91.56 93 THR A N 1
ATOM 724 C CA . THR A 1 93 ? -11.531 -1.070 -13.873 1.00 91.56 93 THR A CA 1
ATOM 725 C C . THR A 1 93 ? -12.362 -0.547 -12.701 1.00 91.56 93 THR A C 1
ATOM 727 O O . THR A 1 93 ? -13.564 -0.322 -12.852 1.00 91.56 93 THR A O 1
ATOM 730 N N . LYS A 1 94 ? -11.744 -0.349 -11.530 1.00 93.25 94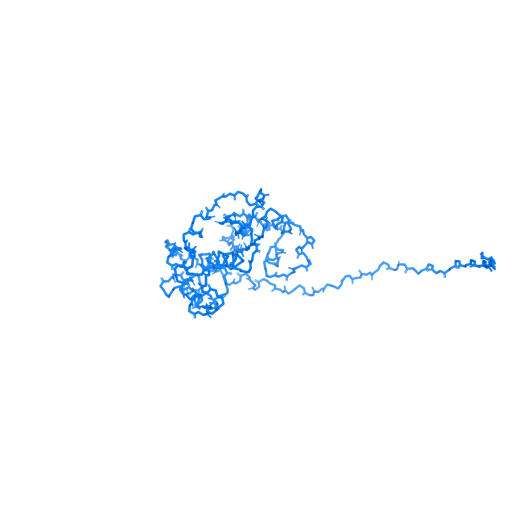 LYS A N 1
ATOM 731 C CA . LYS A 1 94 ? -12.446 -0.070 -10.269 1.00 93.25 94 LYS A CA 1
ATOM 732 C C . LYS A 1 94 ? -12.705 1.419 -10.093 1.00 93.25 94 LYS A C 1
ATOM 734 O O . LYS A 1 94 ? -11.777 2.227 -10.086 1.00 93.25 94 LYS A O 1
ATOM 739 N N . LYS A 1 95 ? -13.980 1.776 -9.951 1.00 95.12 95 LYS A N 1
ATOM 740 C CA . LYS A 1 95 ? -14.436 3.155 -9.706 1.00 95.12 95 LYS A CA 1
ATOM 741 C C . LYS A 1 95 ? -14.573 3.465 -8.214 1.00 95.12 95 LYS A C 1
ATOM 743 O O . LYS A 1 95 ? -14.824 4.606 -7.847 1.00 95.12 95 LYS A O 1
ATOM 748 N N . GLU A 1 96 ? -14.426 2.445 -7.389 1.00 95.25 96 GLU A N 1
ATOM 749 C CA . GLU A 1 96 ? -14.483 2.482 -5.942 1.00 95.25 96 GLU A CA 1
ATOM 750 C C . GLU A 1 96 ? -13.188 3.049 -5.345 1.00 95.25 96 GLU A C 1
ATOM 752 O O . GLU A 1 96 ? -12.149 3.161 -6.019 1.00 95.25 96 GLU A O 1
ATOM 757 N N . ALA A 1 97 ? -13.256 3.391 -4.058 1.00 96.69 97 ALA A N 1
ATOM 758 C CA . ALA A 1 97 ? -12.064 3.685 -3.289 1.00 96.69 97 ALA A CA 1
ATOM 759 C C . ALA A 1 97 ? -11.324 2.389 -2.961 1.00 96.69 97 ALA A C 1
ATOM 761 O O . ALA A 1 97 ? -11.891 1.296 -2.965 1.00 96.69 97 ALA A O 1
ATOM 762 N N . GLY A 1 98 ? -10.034 2.500 -2.681 1.00 96.81 98 GLY A N 1
ATOM 763 C CA . GLY A 1 98 ? -9.270 1.318 -2.343 1.00 96.81 98 GLY A CA 1
ATOM 764 C C . GLY A 1 98 ? -7.784 1.544 -2.209 1.00 96.81 98 GLY A C 1
ATOM 765 O O . GLY A 1 98 ? -7.265 2.651 -2.391 1.00 96.81 98 GLY A O 1
ATOM 766 N N . ILE A 1 99 ? -7.119 0.438 -1.898 1.00 98.06 99 ILE A N 1
ATOM 767 C CA . ILE A 1 99 ? -5.676 0.337 -1.732 1.00 98.06 99 ILE A CA 1
ATOM 768 C C . ILE A 1 99 ? -5.122 -0.479 -2.891 1.00 98.06 99 ILE A C 1
ATOM 770 O O . ILE A 1 99 ? -5.662 -1.535 -3.221 1.00 98.06 99 ILE A O 1
ATOM 774 N N . TYR A 1 100 ? -4.039 -0.006 -3.496 1.00 97.75 100 TYR A N 1
ATOM 775 C CA . TYR A 1 100 ? -3.325 -0.714 -4.551 1.00 97.75 100 TYR A CA 1
ATOM 776 C C . TYR A 1 100 ? -1.861 -0.923 -4.180 1.00 97.75 100 TYR A C 1
ATOM 778 O O . TYR A 1 100 ? -1.249 -0.116 -3.479 1.00 97.75 100 TYR A O 1
ATOM 786 N N . LEU A 1 101 ? -1.297 -1.999 -4.717 1.00 97.25 101 LEU A N 1
ATOM 787 C CA . LEU A 1 101 ? 0.131 -2.247 -4.785 1.00 97.25 101 LEU A CA 1
ATOM 788 C C . LEU A 1 101 ? 0.605 -1.951 -6.202 1.00 97.25 101 LEU A C 1
ATOM 790 O O . LEU A 1 101 ? 0.038 -2.442 -7.176 1.00 97.25 101 LEU A O 1
ATOM 794 N N . HIS A 1 102 ? 1.667 -1.175 -6.316 1.00 97.31 102 HIS A N 1
ATOM 795 C CA . HIS A 1 102 ? 2.395 -0.987 -7.551 1.00 97.31 102 HIS A CA 1
ATOM 796 C C . HIS A 1 102 ? 3.739 -1.702 -7.460 1.00 97.31 102 HIS A C 1
ATOM 798 O O . HIS A 1 102 ? 4.530 -1.449 -6.549 1.00 97.31 102 HIS A O 1
ATOM 804 N N . ILE A 1 103 ? 3.971 -2.597 -8.412 1.00 94.62 103 ILE A N 1
ATOM 805 C CA . ILE A 1 103 ? 5.150 -3.449 -8.491 1.00 94.62 103 ILE A CA 1
ATOM 806 C C . ILE A 1 103 ? 5.966 -2.980 -9.684 1.00 94.62 103 ILE A C 1
ATOM 808 O O . ILE A 1 103 ? 5.461 -2.937 -10.806 1.00 94.62 103 ILE A O 1
ATOM 812 N N . LEU A 1 104 ? 7.223 -2.637 -9.436 1.00 94.06 104 LEU A N 1
ATOM 813 C CA . LEU A 1 104 ? 8.192 -2.238 -10.447 1.00 94.06 104 LEU A CA 1
ATOM 814 C C . LEU A 1 104 ? 9.319 -3.258 -10.496 1.00 94.06 104 LEU A C 1
ATOM 816 O O . LEU A 1 104 ? 9.813 -3.663 -9.448 1.00 94.06 104 LEU A O 1
ATOM 820 N N . TRP A 1 105 ? 9.750 -3.657 -11.685 1.00 91.44 105 TRP A N 1
ATOM 821 C CA . TRP A 1 105 ? 10.880 -4.572 -11.853 1.00 91.44 105 TRP A CA 1
ATOM 822 C C . TRP A 1 105 ? 11.561 -4.348 -13.199 1.00 91.44 105 TRP A C 1
ATOM 824 O O . TRP A 1 105 ? 10.997 -3.730 -14.104 1.00 91.44 105 TRP A O 1
ATOM 834 N N . ARG A 1 106 ? 12.784 -4.856 -13.339 1.00 87.75 106 ARG A N 1
ATOM 835 C CA . ARG A 1 106 ? 13.494 -4.891 -14.621 1.00 87.75 106 ARG A CA 1
ATOM 836 C C . ARG A 1 106 ? 13.409 -6.298 -15.200 1.00 87.75 106 ARG A C 1
ATOM 838 O O . ARG A 1 106 ? 13.389 -7.271 -14.458 1.00 87.75 106 ARG A O 1
ATOM 845 N N . GLU A 1 107 ? 13.331 -6.395 -16.522 1.00 75.38 107 GLU A N 1
ATOM 846 C CA . GLU A 1 107 ? 13.239 -7.675 -17.251 1.00 75.38 107 GLU A CA 1
ATOM 847 C C . GLU A 1 107 ? 14.613 -8.356 -17.439 1.00 75.38 107 GLU A C 1
ATOM 849 O O . GLU A 1 107 ? 14.714 -9.430 -18.016 1.00 75.38 107 GLU A O 1
ATOM 854 N N . ASP A 1 108 ? 15.677 -7.740 -16.927 1.00 72.69 108 ASP A N 1
ATOM 855 C CA . ASP A 1 108 ? 17.043 -8.254 -16.934 1.00 72.69 108 ASP A CA 1
ATOM 856 C C . ASP A 1 108 ? 17.183 -9.519 -16.058 1.00 72.69 108 ASP A C 1
ATOM 858 O O . ASP A 1 108 ? 16.960 -9.486 -14.847 1.00 72.69 108 ASP A O 1
ATOM 862 N N . GLU A 1 109 ? 17.621 -10.624 -16.676 1.00 56.03 109 GLU A N 1
ATOM 863 C CA . GLU A 1 109 ? 17.827 -11.942 -16.051 1.00 56.03 109 GLU A CA 1
ATOM 864 C C . GLU A 1 109 ? 18.806 -11.929 -14.857 1.00 56.03 109 GLU A C 1
ATOM 866 O O . GLU A 1 109 ? 18.808 -12.851 -14.037 1.00 56.03 109 GLU A O 1
ATOM 871 N N . THR A 1 110 ? 19.627 -10.885 -14.719 1.00 65.25 110 THR A N 1
ATOM 872 C CA . THR A 1 110 ? 20.606 -10.726 -13.636 1.00 65.25 110 THR A CA 1
ATOM 873 C C . THR A 1 110 ? 20.054 -9.993 -12.412 1.00 65.25 110 THR A C 1
ATOM 875 O O . THR A 1 110 ? 20.556 -10.205 -11.303 1.00 65.25 110 THR A O 1
ATOM 878 N N . THR A 1 111 ? 18.997 -9.178 -12.547 1.00 61.25 111 THR A N 1
ATOM 879 C CA . THR A 1 111 ? 18.414 -8.427 -11.424 1.00 61.25 111 THR A CA 1
ATOM 880 C C . THR A 1 111 ? 17.077 -9.006 -10.961 1.00 61.25 111 THR A C 1
ATOM 882 O O . THR A 1 111 ? 16.006 -8.626 -11.411 1.00 61.25 111 THR A O 1
ATOM 885 N N . LYS A 1 112 ? 17.120 -9.848 -9.919 1.00 70.12 112 LYS A N 1
ATOM 886 C CA . LYS A 1 112 ? 15.932 -10.369 -9.203 1.00 70.12 112 LYS A CA 1
ATOM 887 C C . LYS A 1 112 ? 15.270 -9.341 -8.267 1.00 70.12 112 LYS A C 1
ATOM 889 O O . LYS A 1 112 ? 14.751 -9.705 -7.215 1.00 70.12 112 LYS A O 1
ATOM 894 N N . ARG A 1 113 ? 15.361 -8.047 -8.583 1.00 77.62 113 ARG A N 1
ATOM 895 C CA . ARG A 1 113 ? 14.870 -6.972 -7.709 1.00 77.62 113 ARG A CA 1
ATOM 896 C C . ARG A 1 113 ? 13.517 -6.473 -8.187 1.00 77.62 113 ARG A C 1
ATOM 898 O O . ARG A 1 113 ? 13.323 -6.220 -9.374 1.00 77.62 113 ARG A O 1
ATOM 905 N N . PHE A 1 114 ? 12.625 -6.261 -7.233 1.00 87.12 114 PHE A N 1
ATOM 906 C CA . PHE A 1 114 ? 11.384 -5.534 -7.434 1.00 87.12 114 PHE A CA 1
ATOM 907 C C . PHE A 1 114 ? 11.281 -4.409 -6.405 1.00 87.12 114 PHE A C 1
ATOM 909 O O . PHE A 1 114 ? 11.811 -4.508 -5.298 1.00 87.12 114 PHE A O 1
ATOM 916 N N . TRP A 1 115 ? 10.594 -3.334 -6.777 1.00 91.00 115 TRP A N 1
ATOM 917 C CA . TRP A 1 115 ? 10.246 -2.235 -5.887 1.00 91.00 115 TRP A CA 1
ATOM 918 C C . TRP A 1 115 ? 8.740 -2.218 -5.693 1.00 91.00 115 TRP A C 1
ATOM 920 O O . TRP A 1 115 ? 7.977 -2.299 -6.657 1.00 91.00 115 TRP A O 1
ATOM 930 N N . LEU A 1 116 ? 8.332 -2.100 -4.435 1.00 94.19 116 LEU A N 1
ATOM 931 C CA . LEU A 1 116 ? 6.937 -2.076 -4.033 1.00 94.19 116 LEU A CA 1
ATOM 932 C C . LEU A 1 116 ? 6.542 -0.670 -3.600 1.00 94.19 116 LEU A C 1
ATOM 934 O O . LEU A 1 116 ? 7.293 0.026 -2.917 1.00 94.19 116 LEU A O 1
ATOM 938 N N . TYR A 1 117 ? 5.339 -0.267 -3.984 1.00 96.62 117 TYR A N 1
ATOM 939 C CA . TYR A 1 117 ? 4.712 0.959 -3.520 1.00 96.62 117 TYR A CA 1
ATOM 940 C C . TYR A 1 117 ? 3.241 0.685 -3.230 1.00 96.62 117 TYR A C 1
ATOM 942 O O . TYR A 1 117 ? 2.493 0.306 -4.128 1.00 96.62 117 TYR A O 1
ATOM 950 N N . VAL A 1 118 ? 2.832 0.877 -1.981 1.00 97.69 118 VAL A N 1
ATOM 951 C CA . VAL A 1 118 ? 1.423 0.848 -1.586 1.00 97.69 118 VAL A CA 1
ATOM 952 C C . VAL A 1 118 ? 0.877 2.269 -1.655 1.00 97.69 118 VAL A C 1
ATOM 954 O O . VAL A 1 118 ? 1.546 3.217 -1.243 1.00 97.69 118 VAL A O 1
ATOM 957 N N . GLY A 1 119 ? -0.333 2.417 -2.183 1.00 97.12 119 GLY A N 1
ATOM 958 C CA . GLY A 1 119 ? -1.034 3.691 -2.163 1.00 97.12 119 GLY A CA 1
ATOM 959 C C . GLY A 1 119 ? -2.546 3.533 -2.094 1.00 97.12 119 GLY A C 1
ATOM 960 O O . GLY A 1 119 ? -3.090 2.477 -2.413 1.00 97.12 119 GLY A O 1
ATOM 961 N N . GLN A 1 120 ? -3.229 4.616 -1.735 1.00 97.00 120 GLN A N 1
ATOM 962 C CA . GLN A 1 120 ? -4.692 4.704 -1.752 1.00 97.00 120 GLN A CA 1
ATOM 963 C C . GLN A 1 120 ? -5.249 5.598 -2.874 1.00 97.00 120 GLN A C 1
ATOM 965 O O . GLN A 1 120 ? -4.547 6.438 -3.466 1.00 97.00 120 GLN A O 1
ATOM 970 N N . ALA A 1 121 ? -6.547 5.445 -3.142 1.00 96.38 121 ALA A N 1
ATOM 971 C CA . ALA A 1 121 ? -7.341 6.365 -3.948 1.00 96.38 121 ALA A CA 1
ATOM 972 C C . ALA A 1 121 ? -8.818 6.348 -3.542 1.00 96.38 121 ALA A C 1
ATOM 974 O O . ALA A 1 121 ? -9.336 5.302 -3.167 1.00 96.38 121 ALA A O 1
ATOM 975 N N . CYS A 1 122 ? -9.520 7.470 -3.738 1.00 95.94 122 CYS A N 1
ATOM 976 C CA . CYS A 1 122 ? -10.989 7.493 -3.691 1.00 95.94 122 CYS A CA 1
ATOM 977 C C . CYS A 1 122 ? -11.634 6.910 -4.961 1.00 95.94 122 CYS A C 1
ATOM 979 O O . CYS A 1 122 ? -12.800 6.543 -4.934 1.00 95.94 122 CYS A O 1
ATOM 981 N N . VAL A 1 123 ? -10.885 6.874 -6.071 1.00 96.56 123 VAL A N 1
ATOM 982 C CA . VAL A 1 123 ? -11.272 6.248 -7.344 1.00 96.56 123 VAL A CA 1
ATOM 983 C C . VAL A 1 123 ? -10.022 5.597 -7.934 1.00 96.56 123 VAL A C 1
ATOM 985 O O . VAL A 1 123 ? -9.130 6.303 -8.424 1.00 96.56 123 VAL A O 1
ATOM 988 N N . LEU A 1 124 ? -9.922 4.268 -7.844 1.00 95.69 124 LEU A N 1
ATOM 989 C CA . LEU A 1 124 ? -8.711 3.530 -8.224 1.00 95.69 124 LEU A CA 1
ATOM 990 C C . LEU A 1 124 ? -8.337 3.723 -9.695 1.00 95.69 124 LEU A C 1
ATOM 992 O O . LEU A 1 124 ? -7.214 4.145 -9.975 1.00 95.69 124 LEU A O 1
ATOM 996 N N . CYS A 1 125 ? -9.265 3.504 -10.626 1.00 96.69 125 CYS A N 1
ATOM 997 C CA . CYS A 1 125 ? -8.966 3.549 -12.058 1.00 96.69 125 CYS A CA 1
ATOM 998 C C . CYS A 1 125 ? -8.369 4.896 -12.494 1.00 96.69 125 CYS A C 1
ATOM 1000 O O . CYS A 1 125 ? -7.338 4.931 -13.164 1.00 96.69 125 CYS A O 1
ATOM 1002 N N . LEU A 1 126 ? -8.931 6.011 -12.012 1.00 97.75 126 LEU A N 1
ATOM 1003 C CA . LEU A 1 126 ? -8.426 7.357 -12.299 1.00 97.75 126 LEU A CA 1
ATOM 1004 C C . LEU A 1 126 ? -7.045 7.603 -11.678 1.00 97.75 126 LEU A C 1
ATOM 1006 O O . LEU A 1 126 ? -6.204 8.291 -12.263 1.00 97.75 126 LEU A O 1
ATOM 1010 N N . ARG A 1 127 ? -6.780 7.051 -10.486 1.00 97.25 127 ARG A N 1
ATOM 1011 C CA . ARG A 1 127 ? -5.457 7.137 -9.854 1.00 97.25 127 ARG A CA 1
ATOM 1012 C C . ARG A 1 127 ? -4.416 6.362 -10.655 1.00 97.25 127 ARG A C 1
ATOM 1014 O O . ARG A 1 127 ? -3.319 6.886 -10.847 1.00 97.25 127 ARG A O 1
ATOM 1021 N N . ILE A 1 128 ? -4.752 5.162 -11.130 1.00 97.00 128 ILE A N 1
ATOM 1022 C CA . ILE A 1 128 ? -3.846 4.338 -11.937 1.00 97.00 128 ILE A CA 1
ATOM 1023 C C . ILE A 1 128 ? -3.588 4.979 -13.303 1.00 97.00 128 ILE A C 1
ATOM 1025 O O . ILE A 1 128 ? -2.435 5.079 -13.721 1.00 97.00 128 ILE A O 1
ATOM 1029 N N . GLU A 1 129 ? -4.616 5.503 -13.970 1.00 97.56 129 GLU A N 1
ATOM 1030 C CA . GLU A 1 129 ? -4.459 6.255 -15.221 1.00 97.56 129 GLU A CA 1
ATOM 1031 C C . GLU A 1 129 ? -3.495 7.437 -15.040 1.00 97.56 129 GLU A C 1
ATOM 1033 O O . GLU A 1 129 ? -2.545 7.619 -15.806 1.00 97.56 129 GLU A O 1
ATOM 1038 N N . LYS A 1 130 ? -3.667 8.192 -13.950 1.00 96.75 130 LYS A N 1
ATOM 1039 C CA . LYS A 1 130 ? -2.796 9.316 -13.603 1.00 96.75 130 LYS A CA 1
ATOM 1040 C C . LYS A 1 130 ? -1.352 8.887 -13.330 1.00 96.75 130 LYS A C 1
ATOM 1042 O O . LYS A 1 130 ? -0.430 9.593 -13.729 1.00 96.75 130 LYS A O 1
ATOM 1047 N N . HIS A 1 131 ? -1.134 7.738 -12.690 1.00 96.62 131 HIS A N 1
ATOM 1048 C CA . HIS A 1 131 ? 0.200 7.146 -12.523 1.00 96.62 131 HIS A CA 1
ATOM 1049 C C . HIS A 1 131 ? 0.852 6.798 -13.866 1.00 96.62 131 HIS A C 1
ATOM 1051 O O . HIS A 1 131 ? 2.053 7.015 -14.052 1.00 96.62 131 HIS A O 1
ATOM 1057 N N . LYS A 1 132 ? 0.065 6.285 -14.818 1.00 95.25 132 LYS A N 1
ATOM 1058 C CA . LYS A 1 132 ? 0.527 5.898 -16.157 1.00 95.25 132 LYS A CA 1
ATOM 1059 C C . LYS A 1 132 ? 0.854 7.089 -17.061 1.00 95.25 132 LYS A C 1
ATOM 1061 O O . LYS A 1 132 ? 1.687 6.919 -17.953 1.00 95.25 132 LYS A O 1
ATOM 1066 N N . ASP A 1 133 ? 0.327 8.286 -16.799 1.00 95.69 133 ASP A N 1
ATOM 1067 C CA . ASP A 1 133 ? 0.673 9.507 -17.542 1.00 95.69 133 ASP A CA 1
ATOM 1068 C C . ASP A 1 133 ? 2.133 9.962 -17.282 1.00 95.69 133 ASP A C 1
ATOM 1070 O O . ASP A 1 133 ? 2.464 10.428 -16.183 1.00 95.69 133 ASP A O 1
ATOM 1074 N N . PRO A 1 134 ? 3.027 9.921 -18.294 1.00 92.81 134 PRO A N 1
ATOM 1075 C CA . PRO A 1 134 ? 4.406 10.388 -18.148 1.00 92.81 134 PRO A CA 1
ATOM 1076 C C . PRO A 1 134 ? 4.522 11.870 -17.765 1.00 92.81 134 PRO A C 1
ATOM 1078 O O . PRO A 1 134 ? 5.463 12.248 -17.065 1.00 92.81 134 PRO A O 1
ATOM 1081 N N . ARG A 1 135 ? 3.577 12.719 -18.197 1.00 94.69 135 ARG A N 1
ATOM 1082 C CA . ARG A 1 135 ? 3.566 14.153 -17.858 1.00 94.69 135 ARG A CA 1
ATOM 1083 C C . ARG A 1 135 ? 3.216 14.368 -16.395 1.00 94.69 135 ARG A C 1
ATOM 1085 O O . ARG A 1 135 ? 3.760 15.270 -15.760 1.00 94.69 135 ARG A O 1
ATOM 1092 N N . HIS A 1 136 ? 2.306 13.561 -15.855 1.00 94.44 136 HIS A N 1
ATOM 1093 C CA . HIS A 1 136 ? 2.018 13.582 -14.431 1.00 94.44 136 HIS A CA 1
ATOM 1094 C C . HIS A 1 136 ? 3.255 13.174 -13.626 1.00 94.44 136 HIS A C 1
ATOM 1096 O O . HIS A 1 136 ? 3.641 13.905 -12.709 1.00 94.44 136 HIS A O 1
ATOM 1102 N N . ARG A 1 137 ? 3.913 12.070 -14.009 1.00 93.38 137 ARG A N 1
ATOM 1103 C CA . ARG A 1 137 ? 5.116 11.584 -13.317 1.00 93.38 137 ARG A CA 1
ATOM 1104 C C . ARG A 1 137 ? 6.236 12.620 -13.294 1.00 93.38 137 ARG A C 1
ATOM 1106 O O . ARG A 1 137 ? 6.772 12.904 -12.227 1.00 93.38 137 ARG A O 1
ATOM 1113 N N . SER A 1 138 ? 6.533 13.247 -14.434 1.00 90.19 138 SER A N 1
ATOM 1114 C CA . SER A 1 138 ? 7.615 14.238 -14.535 1.00 90.19 138 SER A CA 1
ATOM 1115 C C . SER A 1 138 ? 7.382 15.497 -13.696 1.00 90.19 138 SER A C 1
ATOM 1117 O O . SER A 1 138 ? 8.340 16.120 -13.246 1.00 90.19 138 SER A O 1
ATOM 1119 N N . LYS A 1 139 ? 6.121 15.867 -13.444 1.00 93.44 139 LYS A N 1
ATOM 1120 C CA . LYS A 1 139 ? 5.762 17.021 -12.604 1.00 93.44 139 LYS A CA 1
ATOM 1121 C C . LYS A 1 139 ? 5.752 16.717 -11.105 1.00 93.44 139 LYS A C 1
ATOM 1123 O O . LYS A 1 139 ? 5.729 17.648 -10.309 1.00 93.44 139 LYS A O 1
ATOM 1128 N N . ASN A 1 140 ? 5.736 15.445 -10.711 1.00 90.62 140 ASN A N 1
ATOM 1129 C CA . ASN A 1 140 ? 5.495 15.019 -9.330 1.00 90.62 140 ASN A CA 1
ATOM 1130 C C . ASN A 1 140 ? 6.621 14.100 -8.835 1.00 90.62 140 ASN A C 1
ATOM 1132 O O . ASN A 1 140 ? 6.350 13.027 -8.312 1.00 90.62 140 ASN A O 1
ATOM 1136 N N . MET A 1 141 ? 7.881 14.508 -9.024 1.00 85.38 141 MET A N 1
ATOM 1137 C CA . MET A 1 141 ? 9.099 13.697 -8.830 1.00 85.38 141 MET A CA 1
ATOM 1138 C C . MET A 1 141 ? 9.387 13.288 -7.369 1.00 85.38 141 MET A C 1
ATOM 1140 O O . MET A 1 141 ? 10.397 13.671 -6.781 1.00 85.38 141 MET A O 1
ATOM 1144 N N . GLY A 1 142 ? 8.507 12.481 -6.780 1.00 89.00 142 GLY A N 1
ATOM 1145 C CA . GLY A 1 142 ? 8.746 11.758 -5.537 1.00 89.00 142 GLY A CA 1
ATOM 1146 C C . GLY A 1 142 ? 9.584 10.496 -5.752 1.00 89.00 142 GLY A C 1
ATOM 1147 O O . GLY A 1 142 ? 9.950 10.146 -6.880 1.00 89.00 142 GLY A O 1
ATOM 1148 N N . LEU A 1 143 ? 9.861 9.788 -4.656 1.00 89.62 143 LEU A N 1
ATOM 1149 C CA . LEU A 1 143 ? 10.657 8.557 -4.652 1.00 89.62 143 LEU A CA 1
ATOM 1150 C C . LEU A 1 143 ? 10.107 7.504 -5.627 1.00 89.62 143 LEU A C 1
ATOM 1152 O O . LEU A 1 143 ? 10.841 7.001 -6.472 1.00 89.62 143 LEU A O 1
ATOM 1156 N N . HIS A 1 144 ? 8.798 7.244 -5.565 1.00 94.00 144 HIS A N 1
ATOM 1157 C CA . HIS A 1 144 ? 8.094 6.280 -6.419 1.00 94.00 144 HIS A CA 1
ATOM 1158 C C . HIS A 1 144 ? 8.316 6.538 -7.919 1.00 94.00 144 HIS A C 1
ATOM 1160 O O . HIS A 1 144 ? 8.764 5.643 -8.635 1.00 94.00 144 HIS A O 1
ATOM 1166 N N . TYR A 1 145 ? 8.074 7.758 -8.406 1.00 94.88 145 TYR A N 1
ATOM 1167 C CA . TYR A 1 145 ? 8.286 8.076 -9.825 1.00 94.88 145 TYR A CA 1
ATOM 1168 C C . TYR A 1 145 ? 9.760 8.171 -10.209 1.00 94.88 145 TYR A C 1
ATOM 1170 O O . TYR A 1 145 ? 10.103 7.883 -11.354 1.00 94.88 145 TYR A O 1
ATOM 1178 N N . SER A 1 146 ? 10.634 8.534 -9.268 1.00 91.56 146 SER A N 1
ATOM 1179 C CA . SER A 1 146 ? 12.080 8.537 -9.502 1.00 91.56 146 SER A CA 1
ATOM 1180 C C . SER A 1 146 ? 12.599 7.122 -9.755 1.00 91.56 146 SER A C 1
ATOM 1182 O O . SER A 1 146 ? 13.362 6.923 -10.697 1.00 91.56 146 SER A O 1
ATOM 1184 N N . VAL A 1 147 ? 12.136 6.137 -8.977 1.00 90.50 147 VAL A N 1
ATOM 1185 C CA . VAL A 1 147 ? 12.438 4.716 -9.204 1.00 90.50 147 VAL A CA 1
ATOM 1186 C C . VAL A 1 147 ? 11.830 4.245 -10.523 1.00 90.50 147 VAL A C 1
ATOM 1188 O O . VAL A 1 147 ? 12.547 3.684 -11.346 1.00 90.50 147 VAL A O 1
ATOM 1191 N N . TRP A 1 148 ? 10.553 4.536 -10.790 1.00 93.19 148 TRP A N 1
ATOM 1192 C CA . TRP A 1 148 ? 9.909 4.123 -12.044 1.00 93.19 148 TRP A CA 1
ATOM 1193 C C . TRP A 1 148 ? 10.625 4.680 -13.286 1.00 93.19 148 TRP A C 1
ATOM 1195 O O . TRP A 1 148 ? 10.816 3.973 -14.268 1.00 93.19 148 TRP A O 1
ATOM 1205 N N . GLY A 1 149 ? 11.080 5.933 -13.241 1.00 90.56 149 GLY A N 1
ATOM 1206 C CA . GLY A 1 149 ? 11.818 6.576 -14.332 1.00 90.56 149 GLY A CA 1
ATOM 1207 C C . GLY A 1 149 ? 13.332 6.330 -14.336 1.00 90.56 149 GLY A C 1
ATOM 1208 O O . GLY A 1 149 ? 14.046 6.997 -15.093 1.00 90.56 149 GLY A O 1
ATOM 1209 N N . SER A 1 150 ? 13.846 5.447 -13.473 1.00 87.81 150 SER A N 1
ATOM 1210 C CA . SER A 1 150 ? 15.291 5.217 -13.326 1.00 87.81 150 SER A CA 1
ATOM 1211 C C . SER A 1 150 ? 15.894 4.377 -14.456 1.00 87.81 150 SER A C 1
ATOM 1213 O O . SER A 1 150 ? 17.078 4.534 -14.752 1.00 87.81 150 SER A O 1
ATOM 1215 N N . ALA A 1 151 ? 15.088 3.549 -15.127 1.00 86.12 151 ALA A N 1
ATOM 1216 C CA . ALA A 1 151 ? 15.520 2.680 -16.217 1.00 86.12 151 ALA A CA 1
ATOM 1217 C C . ALA A 1 151 ? 14.516 2.696 -17.381 1.00 86.12 151 ALA A C 1
ATOM 1219 O O . ALA A 1 151 ? 13.311 2.830 -17.174 1.00 86.12 151 ALA A O 1
ATOM 1220 N N . VAL A 1 152 ? 15.019 2.572 -18.613 1.00 85.56 152 VAL A N 1
ATOM 1221 C CA . VAL A 1 152 ? 14.194 2.587 -19.841 1.00 85.56 152 VAL A CA 1
ATOM 1222 C C . VAL A 1 152 ? 13.363 1.306 -19.975 1.00 85.56 152 VAL A C 1
ATOM 1224 O O . VAL A 1 152 ? 12.262 1.337 -20.512 1.00 85.56 152 VAL A O 1
ATOM 1227 N N . ASP A 1 153 ? 13.878 0.195 -19.455 1.00 87.94 153 ASP A N 1
ATOM 1228 C CA . ASP A 1 153 ? 13.281 -1.143 -19.476 1.00 87.94 153 ASP A CA 1
ATOM 1229 C C . ASP A 1 153 ? 12.444 -1.458 -18.222 1.00 87.94 153 ASP A C 1
ATOM 1231 O O . ASP A 1 153 ? 12.076 -2.612 -17.999 1.00 87.94 153 ASP A O 1
ATOM 1235 N N . MET A 1 154 ? 12.139 -0.450 -17.396 1.00 90.50 154 MET A N 1
ATOM 1236 C CA . MET A 1 154 ? 11.349 -0.630 -16.179 1.00 90.50 154 MET A CA 1
ATOM 1237 C C . MET A 1 154 ? 9.923 -1.086 -16.514 1.00 90.50 154 MET A C 1
ATOM 1239 O O . MET A 1 154 ? 9.166 -0.382 -17.189 1.00 90.50 154 MET A O 1
ATOM 1243 N N . LYS A 1 155 ? 9.541 -2.253 -15.999 1.00 92.12 155 LYS A N 1
ATOM 1244 C CA . LYS A 1 155 ? 8.188 -2.806 -16.078 1.00 92.12 155 LYS A CA 1
ATOM 1245 C C . LYS A 1 155 ? 7.380 -2.406 -14.853 1.00 92.12 155 LYS A C 1
ATOM 1247 O O . LYS A 1 155 ? 7.934 -2.081 -13.803 1.00 92.12 155 LYS A O 1
ATOM 1252 N N . SER A 1 156 ? 6.061 -2.429 -15.005 1.00 94.56 156 SER A N 1
ATOM 1253 C CA . SER A 1 156 ? 5.124 -2.042 -13.956 1.00 94.56 156 SER A CA 1
ATOM 1254 C C . SER A 1 156 ? 3.850 -2.873 -13.994 1.00 94.56 156 SER A C 1
ATOM 1256 O O . SER A 1 156 ? 3.293 -3.074 -15.074 1.00 94.56 156 SER A O 1
ATOM 1258 N N . ALA A 1 157 ? 3.340 -3.241 -12.823 1.00 94.62 157 ALA A N 1
ATOM 1259 C CA . ALA A 1 157 ? 2.019 -3.832 -12.643 1.00 94.62 157 ALA A CA 1
ATOM 1260 C C . ALA A 1 157 ? 1.320 -3.208 -11.433 1.00 94.62 157 ALA A C 1
ATOM 1262 O O . ALA A 1 157 ? 1.963 -2.886 -10.433 1.00 94.62 157 ALA A O 1
ATOM 1263 N N . PHE A 1 158 ? 0.001 -3.057 -11.527 1.00 96.06 158 PHE A N 1
ATOM 1264 C CA . PHE A 1 158 ? -0.847 -2.619 -10.425 1.00 96.06 158 PHE A CA 1
ATOM 1265 C C . PHE A 1 158 ? -1.745 -3.769 -9.983 1.00 96.06 158 PHE A C 1
ATOM 1267 O O . PHE A 1 158 ? -2.289 -4.489 -10.816 1.00 96.06 158 PHE A O 1
ATOM 1274 N N . VAL A 1 159 ? -1.917 -3.916 -8.674 1.00 95.38 159 VAL A N 1
ATOM 1275 C CA . VAL A 1 159 ? -2.776 -4.929 -8.058 1.00 95.38 159 VAL A CA 1
ATOM 1276 C C . VAL A 1 159 ? -3.668 -4.24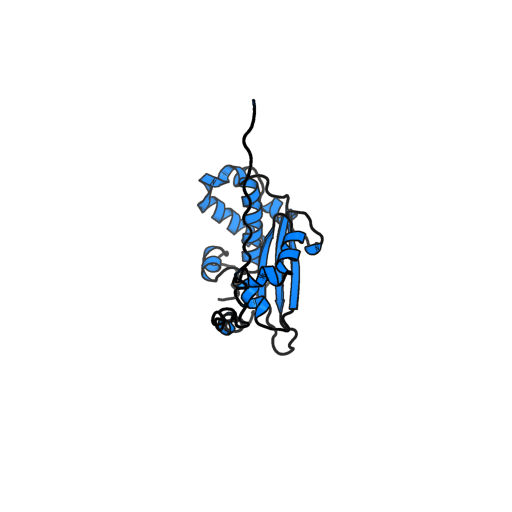2 -7.034 1.00 95.38 159 VAL A C 1
ATOM 1278 O O . VAL A 1 159 ? -3.181 -3.426 -6.252 1.00 95.38 159 VAL A O 1
ATOM 1281 N N . THR A 1 160 ? -4.961 -4.554 -7.018 1.00 97.06 160 THR A N 1
ATOM 1282 C CA . THR A 1 160 ? -5.839 -4.136 -5.916 1.00 97.06 160 THR A CA 1
ATOM 1283 C C . THR A 1 160 ? -5.529 -4.969 -4.680 1.00 97.06 160 THR A C 1
ATOM 1285 O O . THR A 1 160 ? -5.417 -6.189 -4.763 1.00 97.06 160 THR A O 1
ATOM 1288 N N . LEU A 1 161 ? -5.391 -4.309 -3.534 1.00 96.88 161 LEU A N 1
ATOM 1289 C CA . LEU A 1 161 ? -5.270 -4.963 -2.234 1.00 96.88 161 LEU A CA 1
ATOM 1290 C C . LEU A 1 161 ? -6.607 -4.955 -1.489 1.00 96.88 161 LEU A C 1
ATOM 1292 O O . LEU A 1 161 ? -6.996 -5.972 -0.922 1.00 96.88 161 LEU A O 1
ATOM 1296 N N . ALA A 1 162 ? -7.327 -3.830 -1.527 1.00 97.19 162 ALA A N 1
ATOM 1297 C CA . ALA A 1 162 ? -8.628 -3.679 -0.882 1.00 97.19 162 ALA A CA 1
ATOM 1298 C C . ALA A 1 162 ? -9.541 -2.726 -1.665 1.00 97.19 162 ALA A C 1
ATOM 1300 O O . ALA A 1 162 ? -9.056 -1.751 -2.244 1.00 97.19 162 ALA A O 1
ATOM 1301 N N . ILE A 1 163 ? -10.849 -2.987 -1.634 1.00 96.69 163 ILE A N 1
ATOM 1302 C CA . ILE A 1 163 ? -11.911 -2.113 -2.145 1.00 96.69 163 ILE A CA 1
ATOM 1303 C C . ILE A 1 163 ? -12.764 -1.650 -0.973 1.00 96.69 163 ILE A C 1
ATOM 1305 O O . ILE A 1 163 ? -13.235 -2.469 -0.193 1.00 96.69 163 ILE A O 1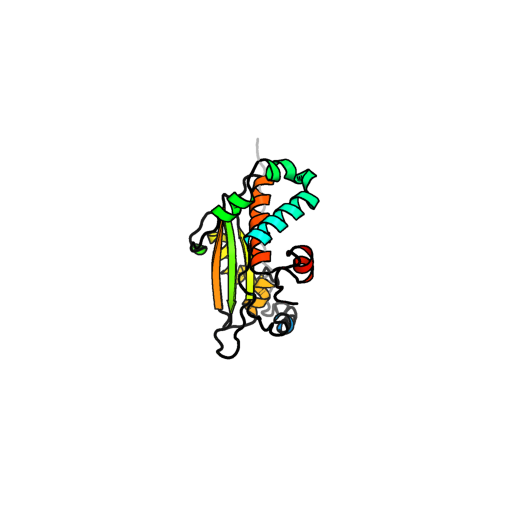
ATOM 1309 N N . LEU A 1 164 ? -12.964 -0.341 -0.869 1.00 94.56 164 LEU A N 1
ATOM 1310 C CA . LEU A 1 164 ? -13.739 0.288 0.190 1.00 94.56 164 LEU A CA 1
ATOM 1311 C C . LEU A 1 164 ? -14.736 1.284 -0.398 1.00 94.56 164 LEU A C 1
ATOM 1313 O O . LEU A 1 164 ? -14.571 1.789 -1.514 1.00 94.56 164 LEU A O 1
ATOM 1317 N N . ASP A 1 165 ? -15.742 1.621 0.402 1.00 91.12 165 ASP A N 1
ATOM 1318 C CA . ASP A 1 165 ? -16.606 2.751 0.097 1.00 91.12 165 ASP A CA 1
ATOM 1319 C C . ASP A 1 165 ? -15.796 4.058 0.084 1.00 91.12 165 ASP A C 1
ATOM 1321 O O . ASP A 1 165 ? -14.884 4.248 0.901 1.00 91.12 165 ASP A O 1
ATOM 1325 N N . PRO A 1 166 ? -16.105 4.986 -0.838 1.00 88.81 166 PRO A N 1
ATOM 1326 C CA . PRO A 1 166 ? -15.435 6.271 -0.877 1.00 88.81 166 PRO A CA 1
ATOM 1327 C C . PRO A 1 166 ? -15.681 7.045 0.423 1.00 88.81 166 PRO A C 1
ATOM 1329 O O . PRO A 1 166 ? -16.812 7.087 0.917 1.00 88.81 166 PRO A O 1
ATOM 1332 N N . PRO A 1 167 ? -14.644 7.696 0.975 1.00 90.75 167 PRO A N 1
ATOM 1333 C CA . PRO A 1 167 ? -14.786 8.417 2.225 1.00 90.75 167 PRO A CA 1
ATOM 1334 C C . PRO A 1 167 ? -15.758 9.591 2.051 1.00 90.75 167 PRO A C 1
ATOM 1336 O O . PRO A 1 167 ? -15.570 10.455 1.195 1.00 90.75 167 PRO A O 1
ATOM 1339 N N . SER A 1 168 ? -16.795 9.627 2.886 1.00 90.06 168 SER A N 1
ATOM 1340 C CA . SER A 1 168 ? -17.811 10.690 2.951 1.00 90.06 168 SER A CA 1
ATOM 1341 C C . SER A 1 168 ? -17.588 11.658 4.120 1.00 90.06 168 SER A C 1
ATOM 1343 O O . SER A 1 168 ? -18.203 12.720 4.193 1.00 90.06 168 SER A O 1
ATOM 1345 N N . SER A 1 169 ? -16.698 11.296 5.041 1.00 88.56 169 SER A N 1
ATOM 1346 C CA . SER A 1 169 ? -16.360 12.021 6.264 1.00 88.56 169 SER A CA 1
ATOM 1347 C C . SER A 1 169 ? -14.906 11.767 6.676 1.00 88.56 169 SER A C 1
ATOM 1349 O O . SER A 1 169 ? -14.273 10.805 6.226 1.00 88.56 169 SER A O 1
ATOM 1351 N N . THR A 1 170 ? -14.386 12.586 7.593 1.00 85.38 170 THR A N 1
ATOM 1352 C CA . THR A 1 170 ? -13.068 12.381 8.223 1.00 85.38 170 THR A CA 1
ATOM 1353 C C . THR A 1 170 ? -12.959 11.001 8.877 1.00 85.38 170 THR A C 1
ATOM 1355 O O . THR A 1 170 ? -11.910 10.365 8.827 1.00 85.38 170 THR A O 1
ATOM 1358 N N . GLN A 1 171 ? -14.057 10.518 9.452 1.00 83.06 171 GLN A N 1
ATOM 1359 C CA . GLN A 1 171 ? -14.172 9.208 10.079 1.00 83.06 171 GLN A CA 1
ATOM 1360 C C . GLN A 1 171 ? -13.997 8.080 9.059 1.00 83.06 171 GLN A C 1
ATOM 1362 O O . GLN A 1 171 ? -13.176 7.192 9.248 1.00 83.06 171 GLN A O 1
ATOM 1367 N N . THR A 1 172 ? -14.698 8.139 7.928 1.00 85.94 172 THR A N 1
ATOM 1368 C CA . THR A 1 172 ? -14.530 7.141 6.856 1.00 85.94 172 THR A CA 1
ATOM 1369 C C . THR A 1 172 ? -13.171 7.253 6.154 1.00 85.94 172 THR A C 1
ATOM 1371 O O . THR A 1 172 ? -12.623 6.251 5.705 1.00 85.94 172 THR A O 1
ATOM 1374 N N . GLN A 1 173 ? -12.567 8.449 6.120 1.00 91.50 173 GLN A N 1
ATOM 1375 C CA . GLN A 1 173 ? -11.199 8.637 5.628 1.00 91.50 173 GLN A CA 1
ATOM 1376 C C . GLN A 1 173 ? -10.168 7.945 6.530 1.00 91.50 173 GLN A C 1
ATOM 1378 O O . GLN A 1 173 ? -9.161 7.449 6.026 1.00 91.50 173 GLN A O 1
ATOM 1383 N N . LEU A 1 174 ? -10.415 7.867 7.844 1.00 91.19 174 LEU A N 1
ATOM 1384 C CA . LEU A 1 174 ? -9.568 7.091 8.751 1.00 91.19 174 LEU A CA 1
ATOM 1385 C C . LEU A 1 174 ? -9.520 5.620 8.336 1.00 91.19 174 LEU A C 1
ATOM 1387 O O . LEU A 1 174 ? -8.437 5.051 8.326 1.00 91.19 174 LEU A O 1
ATOM 1391 N N . VAL A 1 175 ? -10.653 5.020 7.962 1.00 92.75 175 VAL A N 1
ATOM 1392 C CA . VAL A 1 175 ? -10.702 3.611 7.533 1.00 92.75 175 VAL A CA 1
ATOM 1393 C C . VAL A 1 175 ? -9.797 3.385 6.324 1.00 92.75 175 VAL A C 1
ATOM 1395 O O . VAL A 1 175 ? -8.989 2.460 6.325 1.00 92.75 175 VAL A O 1
ATOM 1398 N N . LEU A 1 176 ? -9.860 4.275 5.331 1.00 95.31 176 LEU A N 1
ATOM 1399 C CA . LEU A 1 176 ? -9.006 4.194 4.146 1.00 95.31 176 LEU A CA 1
ATOM 1400 C C . LEU A 1 176 ? -7.516 4.400 4.488 1.00 95.31 176 LEU A C 1
ATOM 1402 O O . LEU A 1 176 ? -6.661 3.685 3.971 1.00 95.31 176 LEU A O 1
ATOM 1406 N N . ASN A 1 177 ? -7.199 5.311 5.413 1.00 95.50 177 ASN A N 1
ATOM 1407 C CA . ASN A 1 177 ? -5.827 5.517 5.892 1.00 95.50 177 ASN A CA 1
ATOM 1408 C C . ASN A 1 177 ? -5.295 4.304 6.676 1.00 95.50 177 ASN A C 1
ATOM 1410 O O . ASN A 1 177 ? -4.136 3.929 6.513 1.00 95.50 177 ASN A O 1
ATOM 1414 N N . LEU A 1 178 ? -6.132 3.678 7.510 1.00 95.62 178 LEU A N 1
ATOM 1415 C CA . LEU A 1 178 ? -5.786 2.455 8.235 1.00 95.62 178 LEU A CA 1
ATOM 1416 C C . LEU A 1 178 ? -5.562 1.291 7.270 1.00 95.62 178 LEU A C 1
ATOM 1418 O O . LEU A 1 178 ? -4.606 0.545 7.452 1.00 95.62 178 LEU A O 1
ATOM 1422 N N . ALA A 1 179 ? -6.383 1.170 6.224 1.00 96.94 179 ALA A N 1
ATOM 1423 C CA . ALA A 1 179 ? -6.199 0.172 5.174 1.00 96.94 179 ALA A CA 1
ATOM 1424 C C . ALA A 1 179 ? -4.853 0.352 4.448 1.00 96.94 179 ALA A C 1
ATOM 1426 O O . ALA A 1 179 ? -4.108 -0.612 4.269 1.00 96.94 179 ALA A O 1
ATOM 1427 N N . GLU A 1 180 ? -4.516 1.589 4.060 1.00 97.88 180 GLU A N 1
ATOM 1428 C CA . GLU A 1 180 ? -3.235 1.911 3.421 1.00 97.88 180 GLU A CA 1
ATOM 1429 C C . GLU A 1 180 ? -2.064 1.575 4.345 1.00 97.88 180 GLU A C 1
ATOM 1431 O O . GLU A 1 180 ? -1.135 0.880 3.935 1.00 97.88 180 GLU A O 1
ATOM 1436 N N . MET A 1 181 ? -2.123 2.023 5.601 1.00 97.19 181 MET A N 1
ATOM 1437 C CA . MET A 1 181 ? -1.066 1.796 6.581 1.00 97.19 181 MET A CA 1
ATOM 1438 C C . MET A 1 181 ? -0.898 0.311 6.907 1.00 97.19 181 MET A C 1
ATOM 1440 O O . MET A 1 181 ? 0.231 -0.171 6.954 1.00 97.19 181 MET A O 1
ATOM 1444 N N . TRP A 1 182 ? -1.996 -0.432 7.055 1.00 97.50 182 TRP A N 1
ATOM 1445 C CA . TRP A 1 182 ? -1.967 -1.878 7.251 1.00 97.50 182 TRP A CA 1
ATOM 1446 C C . TRP A 1 182 ? -1.259 -2.582 6.094 1.00 97.50 182 TRP A C 1
ATOM 1448 O O . TRP A 1 182 ? -0.327 -3.350 6.321 1.00 97.50 182 TRP A O 1
ATOM 1458 N N . MET A 1 183 ? -1.624 -2.269 4.849 1.00 97.56 183 MET A N 1
ATOM 1459 C CA . MET A 1 183 ? -0.955 -2.845 3.682 1.00 97.56 183 MET A CA 1
ATOM 1460 C C . MET A 1 183 ? 0.510 -2.405 3.575 1.00 97.56 183 MET A C 1
ATOM 1462 O O . MET A 1 183 ? 1.365 -3.221 3.233 1.00 97.56 183 MET A O 1
ATOM 1466 N N . CYS A 1 184 ? 0.839 -1.162 3.937 1.00 96.81 184 CYS A N 1
ATOM 1467 C CA . CYS A 1 184 ? 2.230 -0.720 4.013 1.00 96.81 184 CYS A CA 1
ATOM 1468 C C . CYS A 1 184 ? 3.039 -1.510 5.051 1.00 96.81 184 CYS A C 1
ATOM 1470 O O . CYS A 1 184 ? 4.231 -1.704 4.844 1.00 96.81 184 CYS A O 1
ATOM 1472 N N . LEU A 1 185 ? 2.427 -1.962 6.151 1.00 95.56 185 LEU A N 1
ATOM 1473 C CA . LEU A 1 185 ? 3.074 -2.821 7.147 1.00 95.56 185 LEU A CA 1
ATOM 1474 C C . LEU A 1 185 ? 3.194 -4.266 6.652 1.00 95.56 185 LEU A C 1
ATOM 1476 O O . LEU A 1 185 ? 4.254 -4.860 6.795 1.00 95.56 185 LEU A O 1
ATOM 1480 N N . VAL A 1 186 ? 2.159 -4.818 6.013 1.00 94.06 186 VAL A N 1
ATOM 1481 C CA . VAL A 1 186 ? 2.186 -6.180 5.443 1.00 94.06 186 VAL A CA 1
ATOM 1482 C C . VAL A 1 186 ? 3.274 -6.317 4.375 1.00 94.06 186 VAL A C 1
ATOM 1484 O O . VAL A 1 186 ? 4.052 -7.267 4.405 1.00 94.06 186 VAL A O 1
ATOM 1487 N N . PHE A 1 187 ? 3.368 -5.349 3.460 1.00 92.94 187 PHE A N 1
ATOM 1488 C CA . PHE A 1 187 ? 4.389 -5.317 2.403 1.00 92.94 187 PHE A CA 1
ATOM 1489 C C . PHE A 1 187 ? 5.669 -4.576 2.813 1.00 92.94 187 PHE A C 1
ATOM 1491 O O . PHE A 1 187 ? 6.590 -4.444 2.010 1.00 92.94 187 PHE A O 1
ATOM 1498 N N . GLN A 1 188 ? 5.709 -4.080 4.051 1.00 92.88 188 GLN A N 1
ATOM 1499 C CA . GLN A 1 188 ? 6.797 -3.325 4.667 1.00 92.88 188 GLN A CA 1
ATOM 1500 C C . GLN A 1 188 ? 7.384 -2.215 3.766 1.00 92.88 188 GLN A C 1
ATOM 1502 O O . GLN A 1 188 ? 8.595 -2.077 3.616 1.00 92.88 188 GLN A O 1
ATOM 1507 N N . THR A 1 189 ? 6.511 -1.403 3.157 1.00 93.50 189 THR A N 1
ATOM 1508 C CA . THR A 1 189 ? 6.867 -0.323 2.213 1.00 93.50 189 THR A CA 1
ATOM 1509 C C . THR A 1 189 ? 7.092 1.042 2.873 1.00 93.50 189 THR A C 1
ATOM 1511 O O . THR A 1 189 ? 7.281 2.039 2.174 1.00 93.50 189 THR A O 1
ATOM 1514 N N . LEU A 1 190 ? 7.031 1.126 4.206 1.00 91.94 190 LEU A N 1
ATOM 1515 C CA . LEU A 1 190 ? 7.386 2.344 4.943 1.00 91.94 190 LEU A CA 1
ATOM 1516 C C . LEU A 1 190 ? 8.916 2.473 5.078 1.00 91.94 190 LEU A C 1
ATOM 1518 O O . LEU A 1 190 ? 9.684 1.635 4.617 1.00 91.94 190 LEU A O 1
ATOM 1522 N N . THR A 1 191 ? 9.390 3.548 5.707 1.00 88.94 191 THR A N 1
ATOM 1523 C CA . THR A 1 191 ? 10.816 3.651 6.055 1.00 88.94 191 THR A CA 1
ATOM 1524 C C . THR A 1 191 ? 11.141 2.744 7.242 1.00 88.94 191 THR A C 1
ATOM 1526 O O . THR A 1 191 ? 10.280 2.506 8.088 1.00 88.94 191 THR A O 1
ATOM 1529 N N . SER A 1 192 ? 12.395 2.300 7.362 1.00 87.25 192 SER A N 1
ATOM 1530 C CA . SER A 1 192 ? 12.853 1.459 8.482 1.00 87.25 192 SER A CA 1
ATOM 1531 C C . SER A 1 192 ? 12.526 2.051 9.857 1.00 87.25 192 SER A C 1
ATOM 1533 O O . SER A 1 192 ? 12.137 1.316 10.759 1.00 87.25 192 SER A O 1
ATOM 1535 N N . LEU A 1 193 ? 12.608 3.381 10.001 1.00 89.19 193 LEU A N 1
ATOM 1536 C CA . LEU A 1 193 ? 12.198 4.099 11.211 1.00 89.19 193 LEU A CA 1
ATOM 1537 C C . LEU A 1 193 ? 10.725 3.835 11.554 1.00 89.19 193 LEU A C 1
ATOM 1539 O O . LEU A 1 193 ? 10.423 3.403 12.660 1.00 89.19 193 LEU A O 1
ATOM 1543 N N . HIS A 1 194 ? 9.814 4.073 10.606 1.00 91.31 194 HIS A N 1
ATOM 1544 C CA . HIS A 1 194 ? 8.383 3.881 10.845 1.00 91.31 194 HIS A CA 1
ATOM 1545 C C . HIS A 1 194 ? 8.041 2.405 11.035 1.00 91.31 194 HIS A C 1
ATOM 1547 O O . HIS A 1 194 ? 7.231 2.071 11.891 1.00 91.31 194 HIS A O 1
ATOM 1553 N N . LEU A 1 195 ? 8.679 1.507 10.289 1.00 91.88 195 LEU A N 1
ATOM 1554 C CA . LEU A 1 195 ? 8.454 0.076 10.459 1.00 91.88 195 LEU A CA 1
ATOM 1555 C C . LEU A 1 195 ? 8.900 -0.400 11.843 1.00 91.88 195 LEU A C 1
ATOM 1557 O O . LEU A 1 195 ? 8.173 -1.154 12.476 1.00 91.88 195 LEU A O 1
ATOM 1561 N N . GLY A 1 196 ? 10.027 0.101 12.356 1.00 89.69 196 GLY A N 1
ATOM 1562 C CA . GLY A 1 196 ? 10.476 -0.184 13.720 1.00 89.69 196 GLY A CA 1
ATOM 1563 C C . GLY A 1 196 ? 9.526 0.329 14.810 1.00 89.69 196 GLY A C 1
ATOM 1564 O O . GLY A 1 196 ? 9.499 -0.233 15.902 1.00 89.69 196 GLY A O 1
ATOM 1565 N N . SER A 1 197 ? 8.740 1.371 14.527 1.00 90.88 197 SER A N 1
ATOM 1566 C CA . SER A 1 197 ? 7.736 1.901 15.459 1.00 90.88 197 SER A CA 1
ATOM 1567 C C . SER A 1 197 ? 6.385 1.188 15.377 1.00 90.88 197 SER A C 1
ATOM 1569 O O . SER A 1 197 ? 5.700 1.092 16.390 1.00 90.88 197 SER A O 1
ATOM 1571 N N . TRP A 1 198 ? 5.989 0.720 14.191 1.00 93.31 198 TRP A N 1
ATOM 1572 C CA . TRP A 1 198 ? 4.608 0.302 13.921 1.00 93.31 198 TRP A CA 1
ATOM 1573 C C . TRP A 1 198 ? 4.427 -1.189 13.627 1.00 93.31 198 TRP A C 1
ATOM 1575 O O . TRP A 1 198 ? 3.294 -1.666 13.665 1.00 93.31 198 TRP A O 1
ATOM 1585 N N . LEU A 1 199 ? 5.494 -1.939 13.338 1.00 92.75 199 LEU A N 1
ATOM 1586 C CA . LEU A 1 199 ? 5.394 -3.395 13.247 1.00 92.75 199 LEU A CA 1
ATOM 1587 C C . LEU A 1 199 ? 5.384 -4.043 14.638 1.00 92.75 199 LEU A C 1
ATOM 1589 O O . LEU A 1 199 ? 6.134 -3.619 15.522 1.00 92.75 199 LEU A O 1
ATOM 1593 N N . PRO A 1 200 ? 4.621 -5.137 14.824 1.00 92.44 200 PRO A N 1
ATOM 1594 C CA . PRO A 1 200 ? 4.764 -5.980 16.003 1.00 92.44 200 PRO A CA 1
ATOM 1595 C C . PRO A 1 200 ? 6.213 -6.461 16.156 1.00 92.44 200 PRO A C 1
ATOM 1597 O O . PRO A 1 200 ? 6.823 -6.912 15.186 1.00 92.44 200 PRO A O 1
ATOM 1600 N N . LYS A 1 201 ? 6.754 -6.426 17.382 1.00 88.00 201 LYS A N 1
ATOM 1601 C CA . LYS A 1 201 ? 8.169 -6.750 17.682 1.00 88.00 201 LYS A CA 1
ATOM 1602 C C . LYS A 1 201 ? 8.613 -8.156 17.256 1.00 88.00 201 LYS A C 1
ATOM 1604 O O . LYS A 1 201 ? 9.803 -8.409 17.136 1.00 88.00 201 LYS A O 1
ATOM 1609 N N . ASN A 1 202 ? 7.666 -9.070 17.090 1.00 84.50 202 ASN A N 1
ATOM 1610 C CA . ASN A 1 202 ? 7.870 -10.452 16.664 1.00 84.50 202 ASN A CA 1
ATOM 1611 C C . ASN A 1 202 ? 7.702 -10.654 15.146 1.00 84.50 202 ASN A C 1
ATOM 1613 O O . ASN A 1 202 ? 7.743 -11.792 14.687 1.00 84.50 202 ASN A O 1
ATOM 1617 N N . THR A 1 203 ? 7.492 -9.587 14.371 1.00 86.25 203 THR A N 1
ATOM 1618 C CA . THR A 1 203 ? 7.397 -9.663 12.909 1.00 86.25 203 THR A CA 1
ATOM 1619 C C . THR A 1 203 ? 8.791 -9.639 12.298 1.00 86.25 203 THR A C 1
ATOM 1621 O O . THR A 1 203 ? 9.595 -8.767 12.623 1.00 86.25 203 THR A O 1
ATOM 1624 N N . ASN A 1 204 ? 9.067 -10.560 11.374 1.00 82.75 204 ASN A N 1
ATOM 1625 C CA . ASN A 1 204 ? 10.314 -10.557 10.612 1.00 82.75 204 ASN A CA 1
ATOM 1626 C C . ASN A 1 204 ? 10.381 -9.305 9.728 1.00 82.75 204 ASN A C 1
ATOM 1628 O O . ASN A 1 204 ? 9.566 -9.138 8.819 1.00 82.75 204 ASN A O 1
ATOM 1632 N N . ALA A 1 205 ? 11.344 -8.427 9.997 1.00 78.44 205 ALA A N 1
ATOM 1633 C CA . ALA A 1 205 ? 11.578 -7.224 9.213 1.00 78.44 205 ALA A CA 1
ATOM 1634 C C . ALA A 1 205 ? 12.473 -7.533 8.005 1.00 78.44 205 ALA A C 1
ATOM 1636 O O . ALA A 1 205 ? 13.489 -8.206 8.125 1.00 78.44 205 ALA A O 1
ATOM 1637 N N . MET A 1 206 ? 12.130 -7.004 6.832 1.00 72.12 206 MET A N 1
ATOM 1638 C CA . MET A 1 206 ? 12.910 -7.208 5.608 1.00 72.12 206 MET A CA 1
ATOM 1639 C C . MET A 1 206 ? 14.286 -6.530 5.647 1.00 72.12 206 MET A C 1
ATOM 1641 O O . MET A 1 206 ? 15.157 -6.904 4.877 1.00 72.12 206 MET A O 1
ATOM 1645 N N . TRP A 1 207 ? 14.491 -5.525 6.502 1.00 65.88 207 TRP A N 1
ATOM 1646 C CA . TRP A 1 207 ? 15.742 -4.750 6.599 1.00 65.88 207 TRP A CA 1
ATOM 1647 C C . TRP A 1 207 ? 16.543 -5.024 7.878 1.00 65.88 207 TRP A C 1
ATOM 1649 O O . TRP A 1 207 ? 17.501 -4.290 8.130 1.00 65.88 207 TRP A O 1
ATOM 1659 N N . SER A 1 208 ? 16.120 -5.978 8.718 1.00 57.22 208 SER A N 1
ATOM 1660 C CA . SER A 1 208 ? 16.843 -6.336 9.950 1.00 57.22 208 SER A CA 1
ATOM 1661 C C . SER A 1 208 ? 18.013 -7.266 9.687 1.00 57.22 208 SER A C 1
ATOM 1663 O O . SER A 1 208 ? 17.802 -8.221 8.908 1.00 57.22 208 SER A O 1
#